Protein AF-A0A838PJA2-F1 (afdb_monomer_lite)

Foldseek 3Di:
DDKDWDPDADPVRHTDIDDDAADPVVVVCVVVLVVLLVCLLWVVNDDPVVLLVSLVVHFAAEDQDDCPDVLQVLSVVLVVVLNVVDHGFHDYDDDDDDPAPSDFDWDKDADQVQQDDDPVRNDGDDRIDGDGSVNSSVVVSVVVVVVRVVRRVCSSVVSVVSSVLLVCQLCCLVPPDDQKKKQAPPDPLNVLVLVLVVVCVVVVQWKWFFQAWDDDDVDIGGGRIIIRGRNGSCNVVVCLQAPDDDDDPPDPDDDPVNDRNSCVVSVTDMDTHRDNVSVVGDIGTDPDRDDFDWDQPDPVDGFTATPNGGDDDDDDDPDDD

Structure (mmCIF, N/CA/C/O backbone):
data_AF-A0A838PJA2-F1
#
_entry.id   AF-A0A838PJA2-F1
#
loop_
_atom_site.group_PDB
_atom_site.id
_atom_site.type_symbol
_atom_site.label_atom_id
_atom_site.label_alt_id
_atom_site.label_comp_id
_atom_site.label_asym_id
_atom_site.label_entity_id
_atom_site.label_seq_id
_atom_site.pdbx_PDB_ins_code
_atom_site.Cartn_x
_atom_site.Cartn_y
_atom_site.Cartn_z
_atom_site.occupancy
_atom_site.B_iso_or_equiv
_atom_site.auth_seq_id
_atom_site.auth_comp_id
_atom_site.auth_asym_id
_atom_site.auth_atom_id
_atom_site.pdbx_PDB_model_num
ATOM 1 N N . MET A 1 1 ? -0.382 -0.845 -27.109 1.00 85.38 1 MET A N 1
ATOM 2 C CA . MET A 1 1 ? -0.202 0.190 -26.059 1.00 85.38 1 MET A CA 1
ATOM 3 C C . MET A 1 1 ? -1.567 0.760 -25.720 1.00 85.38 1 MET A C 1
ATOM 5 O O . MET A 1 1 ? -2.361 0.922 -26.635 1.00 85.38 1 MET A O 1
ATOM 9 N N . ARG A 1 2 ? -1.839 1.061 -24.450 1.00 87.38 2 ARG A N 1
ATOM 10 C CA . ARG A 1 2 ? -3.066 1.740 -24.007 1.00 87.38 2 ARG A CA 1
ATOM 11 C C . ARG A 1 2 ? -2.688 2.904 -23.093 1.00 87.38 2 ARG A C 1
ATOM 13 O O . ARG A 1 2 ? -1.789 2.751 -22.271 1.00 87.38 2 ARG A O 1
ATOM 20 N N . VAL A 1 3 ? -3.324 4.054 -23.281 1.00 89.06 3 VAL A N 1
ATOM 21 C CA . VAL A 1 3 ? -3.069 5.279 -22.510 1.00 89.06 3 VAL A CA 1
ATOM 22 C C . VAL A 1 3 ? -4.239 5.504 -21.561 1.00 89.06 3 VAL A C 1
ATOM 24 O O . VAL A 1 3 ? -5.383 5.255 -21.937 1.00 89.06 3 VAL A O 1
ATOM 27 N N . PHE A 1 4 ? -3.940 5.939 -20.344 1.00 87.25 4 PHE A N 1
ATOM 28 C CA . PHE A 1 4 ? -4.913 6.266 -19.312 1.00 87.25 4 PHE A CA 1
ATOM 29 C C . PHE A 1 4 ? -4.561 7.613 -18.690 1.00 87.25 4 PHE A C 1
ATOM 31 O O . PHE A 1 4 ? -3.392 8.004 -18.658 1.00 87.25 4 PHE A O 1
ATOM 38 N N . SER A 1 5 ? -5.568 8.265 -18.133 1.00 87.75 5 SER A N 1
ATOM 39 C CA . SER A 1 5 ? -5.407 9.427 -17.266 1.00 87.75 5 SER A CA 1
ATOM 40 C C . SER A 1 5 ? -5.466 8.957 -15.816 1.00 87.75 5 SER A C 1
ATOM 42 O O . SER A 1 5 ? -6.301 8.115 -15.473 1.00 87.75 5 SER A O 1
ATOM 44 N N . ALA A 1 6 ? -4.573 9.467 -14.972 1.00 83.56 6 ALA A N 1
ATOM 45 C CA . ALA A 1 6 ? -4.639 9.214 -13.541 1.00 83.56 6 ALA A CA 1
ATOM 46 C C . ALA A 1 6 ? -5.926 9.829 -12.975 1.00 83.56 6 ALA A C 1
ATOM 48 O O . ALA A 1 6 ? -6.374 10.868 -13.474 1.00 83.56 6 ALA A O 1
ATOM 49 N N . PRO A 1 7 ? -6.526 9.213 -11.944 1.00 81.50 7 PRO A N 1
ATOM 50 C CA . PRO A 1 7 ? -7.649 9.825 -11.250 1.00 81.50 7 PRO A CA 1
ATOM 51 C C . PRO A 1 7 ? -7.221 11.109 -10.524 1.00 81.50 7 PRO A C 1
ATOM 53 O O . PRO A 1 7 ? -8.019 12.041 -10.433 1.00 81.50 7 PRO A O 1
ATOM 56 N N . GLU A 1 8 ? -5.970 11.195 -10.052 1.00 81.06 8 GLU A N 1
ATOM 57 C CA . GLU A 1 8 ? -5.430 12.410 -9.445 1.00 81.06 8 GLU A CA 1
ATOM 58 C C . GLU A 1 8 ? -4.853 13.390 -10.478 1.00 81.06 8 GLU A C 1
ATOM 60 O O . GLU A 1 8 ? -4.261 13.018 -11.496 1.00 81.06 8 GLU A O 1
ATOM 65 N N . ARG A 1 9 ? -4.953 14.683 -10.165 1.00 84.88 9 ARG A N 1
ATOM 66 C CA . ARG A 1 9 ? -4.286 15.766 -10.897 1.00 84.88 9 ARG A CA 1
ATOM 67 C C . ARG A 1 9 ? -3.063 16.242 -10.123 1.00 84.88 9 ARG A C 1
ATOM 69 O O . ARG A 1 9 ? -2.952 15.991 -8.927 1.00 84.88 9 ARG A O 1
ATOM 76 N N . SER A 1 10 ? -2.137 16.911 -10.807 1.00 84.38 10 SER A N 1
ATOM 77 C CA . SER A 1 10 ? -1.084 17.659 -10.112 1.00 84.38 10 SER A CA 1
ATOM 78 C C . SER A 1 10 ? -1.697 18.760 -9.239 1.00 84.38 10 SER A C 1
ATOM 80 O O . SER A 1 10 ? -2.845 19.141 -9.460 1.00 84.38 10 SER A O 1
ATOM 82 N N . GLU A 1 11 ? -0.892 19.376 -8.374 1.00 83.50 11 GLU A N 1
ATOM 83 C CA . GLU A 1 11 ? -1.311 20.557 -7.601 1.00 83.50 11 GLU A CA 1
ATOM 84 C C . GLU A 1 11 ? -1.849 21.683 -8.505 1.00 83.50 11 GLU A C 1
ATOM 86 O O . GLU A 1 11 ? -2.896 22.263 -8.250 1.00 83.50 11 GLU A O 1
ATOM 91 N N . GLU A 1 12 ? -1.214 21.911 -9.658 1.00 90.62 12 GLU A N 1
ATOM 92 C CA . GLU A 1 12 ? -1.684 22.882 -10.663 1.00 90.62 12 GLU A CA 1
ATOM 93 C C . GLU A 1 12 ? -2.860 22.381 -11.537 1.00 90.62 12 GLU A C 1
ATOM 95 O O . GLU A 1 12 ? -3.142 22.940 -12.596 1.00 90.62 12 GLU A O 1
ATOM 100 N N . GLY A 1 13 ? -3.516 21.276 -11.173 1.00 90.44 13 GLY A N 1
ATOM 101 C CA . GLY A 1 13 ? -4.644 20.711 -11.922 1.00 90.44 13 GLY A CA 1
ATOM 102 C C . GLY A 1 13 ? -4.280 19.997 -13.235 1.00 90.44 13 GLY A C 1
ATOM 103 O O . GLY A 1 13 ? -5.172 19.645 -14.018 1.00 90.44 13 GLY A O 1
ATOM 104 N N . LYS A 1 14 ? -2.994 19.743 -13.499 1.00 87.75 14 LYS A N 1
ATOM 105 C CA . LYS A 1 14 ? -2.529 19.093 -14.732 1.00 87.75 14 LYS A CA 1
ATOM 106 C C . LYS A 1 14 ? -2.816 17.595 -14.720 1.00 87.75 14 LYS A C 1
ATOM 108 O O . LYS A 1 14 ? -2.787 16.935 -13.681 1.00 87.75 14 LYS A O 1
ATOM 113 N N . GLU A 1 15 ? -3.099 17.069 -15.906 1.00 89.19 15 GLU A N 1
ATOM 114 C CA . GLU A 1 15 ? -3.295 15.639 -16.125 1.00 89.19 15 GLU A CA 1
ATOM 115 C C . GLU A 1 15 ? -1.985 14.871 -15.923 1.00 89.19 15 GLU A C 1
ATOM 117 O O . GLU A 1 15 ? -0.926 15.282 -16.402 1.00 89.19 15 GLU A O 1
ATOM 122 N N . GLN A 1 16 ? -2.076 13.722 -15.256 1.00 83.75 16 GLN A N 1
ATOM 123 C CA . GLN A 1 16 ? -0.982 12.764 -15.156 1.00 83.75 16 GLN A CA 1
ATOM 124 C C . GLN A 1 16 ? -1.296 11.558 -16.043 1.00 83.75 16 GLN A C 1
ATOM 126 O O . GLN A 1 16 ? -2.337 10.919 -15.899 1.00 83.75 16 GLN A O 1
ATOM 131 N N . ILE A 1 17 ? -0.406 11.256 -16.987 1.00 84.69 17 ILE A N 1
ATOM 132 C CA . ILE A 1 17 ? -0.638 10.221 -18.000 1.00 84.69 17 ILE A CA 1
ATOM 133 C C . ILE A 1 17 ? 0.003 8.906 -17.562 1.00 84.69 17 ILE A C 1
ATOM 135 O O . ILE A 1 17 ? 1.196 8.855 -17.258 1.00 84.69 17 ILE A O 1
ATOM 139 N N . LEU A 1 18 ? -0.760 7.817 -17.644 1.00 85.56 18 LEU A N 1
ATOM 140 C CA . LEU A 1 18 ? -0.259 6.454 -17.516 1.00 85.56 18 LEU A CA 1
ATOM 141 C C . LEU A 1 18 ? -0.282 5.741 -18.862 1.00 85.56 18 LEU A C 1
ATOM 143 O O . LEU A 1 18 ? -1.197 5.898 -19.668 1.00 85.56 18 LEU A O 1
ATOM 147 N N . VAL A 1 19 ? 0.715 4.893 -19.097 1.00 85.56 19 VAL A N 1
ATOM 148 C CA . VAL A 1 19 ? 0.819 4.122 -20.335 1.00 85.56 19 VAL A CA 1
ATOM 149 C C . VAL A 1 19 ? 1.051 2.655 -20.005 1.00 85.56 19 VAL A C 1
ATOM 151 O O . VAL A 1 19 ? 2.074 2.300 -19.426 1.00 85.56 19 VAL A O 1
ATOM 154 N N . ALA A 1 20 ? 0.132 1.789 -20.432 1.00 88.38 20 ALA A N 1
ATOM 155 C CA . ALA A 1 20 ? 0.335 0.346 -20.417 1.00 88.38 20 ALA A CA 1
ATOM 156 C C . ALA A 1 20 ? 0.911 -0.128 -21.755 1.00 88.38 20 ALA A C 1
ATOM 158 O O . ALA A 1 20 ? 0.371 0.148 -22.836 1.00 88.38 20 ALA A O 1
ATOM 159 N N . VAL A 1 21 ? 1.999 -0.891 -21.678 1.00 88.31 21 VAL A N 1
ATOM 160 C CA . VAL A 1 21 ? 2.688 -1.447 -22.843 1.00 88.31 21 VAL A CA 1
ATOM 161 C C . VAL A 1 21 ? 2.718 -2.967 -22.747 1.00 88.31 21 VAL A C 1
ATOM 163 O O . VAL A 1 21 ? 3.113 -3.533 -21.736 1.00 88.31 21 VAL A O 1
ATOM 166 N N . GLY A 1 22 ? 2.272 -3.613 -23.818 1.00 86.50 22 GLY A N 1
ATOM 167 C CA . GLY A 1 22 ? 2.142 -5.056 -23.958 1.00 86.50 22 GLY A CA 1
ATOM 168 C C . GLY A 1 22 ? 1.563 -5.386 -25.331 1.00 86.50 22 GLY A C 1
ATOM 169 O O . GLY A 1 22 ? 1.141 -4.474 -26.056 1.00 86.50 22 GLY A O 1
ATOM 170 N N . ASP A 1 23 ? 1.565 -6.670 -25.683 1.00 89.00 23 ASP A N 1
ATOM 171 C CA . ASP A 1 23 ? 0.858 -7.153 -26.866 1.00 89.00 23 ASP A CA 1
ATOM 172 C C . ASP A 1 23 ? -0.663 -6.978 -26.713 1.00 89.00 23 ASP A C 1
ATOM 174 O O . ASP A 1 23 ? -1.195 -6.818 -25.611 1.00 89.00 23 ASP A O 1
ATOM 178 N N . GLU A 1 24 ? -1.364 -6.951 -27.842 1.00 90.75 24 GLU A N 1
ATOM 179 C CA . GLU A 1 24 ? -2.795 -6.655 -27.886 1.00 90.75 24 GLU A CA 1
ATOM 180 C C . GLU A 1 24 ? -3.635 -7.690 -27.127 1.00 90.75 24 GLU A C 1
ATOM 182 O O . GLU A 1 24 ? -4.515 -7.315 -26.351 1.00 90.75 24 GLU A O 1
ATOM 187 N N . ALA A 1 25 ? -3.304 -8.977 -27.262 1.00 91.00 25 ALA A N 1
ATOM 188 C CA . ALA A 1 25 ? -4.000 -10.063 -26.577 1.00 91.00 25 ALA A CA 1
ATOM 189 C C . ALA A 1 25 ? -3.856 -9.975 -25.047 1.00 91.00 25 ALA A C 1
ATOM 191 O O . ALA A 1 25 ? -4.794 -10.282 -24.307 1.00 91.00 25 ALA A O 1
ATOM 192 N N . LEU A 1 26 ? -2.702 -9.523 -24.551 1.00 89.81 26 LEU A N 1
ATOM 193 C CA . LEU A 1 26 ? -2.472 -9.267 -23.134 1.00 89.81 26 LEU A CA 1
ATOM 194 C C . LEU A 1 26 ? -3.248 -8.042 -22.653 1.00 89.81 26 LEU A C 1
ATOM 196 O O . LEU A 1 26 ? -3.902 -8.108 -21.613 1.00 89.81 26 LEU A O 1
ATOM 200 N N . LEU A 1 27 ? -3.212 -6.936 -23.402 1.00 91.50 27 LEU A N 1
ATOM 201 C CA . LEU A 1 27 ? -3.932 -5.710 -23.039 1.00 91.50 27 LEU A CA 1
ATOM 202 C C . LEU A 1 27 ? -5.457 -5.890 -23.078 1.00 91.50 27 LEU A C 1
ATOM 204 O O . LEU A 1 27 ? -6.167 -5.233 -22.314 1.00 91.50 27 LEU A O 1
ATOM 208 N N . ALA A 1 28 ? -5.966 -6.805 -23.905 1.00 94.12 28 ALA A N 1
ATOM 209 C CA . ALA A 1 28 ? -7.370 -7.212 -23.896 1.00 94.12 28 ALA A CA 1
ATOM 210 C C . ALA A 1 28 ? -7.784 -7.898 -22.578 1.00 94.12 28 ALA A C 1
ATOM 212 O O . ALA A 1 28 ? -8.942 -7.815 -22.186 1.00 94.12 28 ALA A O 1
ATOM 213 N N . LYS A 1 29 ? -6.841 -8.519 -21.856 1.00 95.06 29 LYS A N 1
ATOM 214 C CA . LYS A 1 29 ? -7.071 -9.228 -20.582 1.00 95.06 29 LYS A CA 1
ATOM 215 C C . LYS A 1 29 ? -6.643 -8.427 -19.347 1.00 95.06 29 LYS A C 1
ATOM 217 O O . LYS A 1 29 ? -6.519 -8.987 -18.259 1.00 95.06 29 LYS A O 1
ATOM 222 N N . LEU A 1 30 ? -6.406 -7.122 -19.489 1.00 91.50 30 LEU A N 1
ATOM 223 C CA . LEU A 1 30 ? -5.865 -6.287 -18.414 1.00 91.50 30 LEU A CA 1
ATOM 224 C C . LEU A 1 30 ? -6.712 -6.327 -17.131 1.00 91.50 30 LEU A C 1
ATOM 226 O O . LEU A 1 30 ? -6.154 -6.446 -16.041 1.00 91.50 30 LEU A O 1
ATOM 230 N N . ASP A 1 31 ? -8.040 -6.279 -17.246 1.00 94.12 31 ASP A N 1
ATOM 231 C CA . ASP A 1 31 ? -8.925 -6.319 -16.075 1.00 94.12 31 ASP A CA 1
ATOM 232 C C . ASP A 1 31 ? -8.877 -7.664 -15.349 1.00 94.12 31 ASP A C 1
ATOM 234 O O . ASP A 1 31 ? -8.862 -7.691 -14.119 1.00 94.12 31 ASP A O 1
ATOM 238 N N . ARG A 1 32 ? -8.717 -8.770 -16.086 1.00 96.25 32 ARG A N 1
ATOM 239 C CA . ARG A 1 32 ? -8.502 -10.092 -15.490 1.00 96.25 32 ARG A CA 1
ATOM 240 C C . ARG A 1 32 ? -7.203 -10.140 -14.688 1.00 96.25 32 ARG A C 1
ATOM 242 O O . ARG A 1 32 ? -7.178 -10.640 -13.569 1.00 96.25 32 ARG A O 1
ATOM 249 N N . TYR A 1 33 ? -6.118 -9.586 -15.220 1.00 95.19 33 TYR A N 1
ATOM 250 C CA . TYR A 1 33 ? -4.850 -9.552 -14.490 1.00 95.19 33 TYR A CA 1
ATOM 251 C C . TYR A 1 33 ? -4.905 -8.631 -13.262 1.00 95.19 33 TYR A C 1
ATOM 253 O O . TYR A 1 33 ? -4.332 -8.978 -12.231 1.00 95.19 33 TYR A O 1
ATOM 261 N N . LYS A 1 34 ? -5.643 -7.513 -13.325 1.00 93.25 34 LYS A N 1
ATOM 262 C CA . LYS A 1 34 ? -5.922 -6.664 -12.152 1.00 93.25 34 LYS A CA 1
ATOM 263 C C . LYS A 1 34 ? -6.697 -7.426 -11.074 1.00 93.25 34 LYS A C 1
ATOM 265 O O . LYS A 1 34 ? -6.336 -7.349 -9.903 1.00 93.25 34 LYS A O 1
ATOM 270 N N . GLU A 1 35 ? -7.716 -8.190 -11.463 1.00 96.44 35 GLU A N 1
ATOM 271 C CA . GLU A 1 35 ? -8.490 -9.049 -10.557 1.00 96.44 35 GLU A CA 1
ATOM 272 C C . GLU A 1 35 ? -7.599 -10.104 -9.881 1.00 96.44 35 GLU A C 1
ATOM 274 O O . GLU A 1 35 ? -7.659 -10.277 -8.663 1.00 96.44 35 GLU A O 1
ATOM 279 N N . ILE A 1 36 ? -6.728 -10.769 -10.650 1.00 97.12 36 ILE A N 1
ATOM 280 C CA . ILE A 1 36 ? -5.753 -11.737 -10.128 1.00 97.12 36 ILE A CA 1
ATOM 281 C C . ILE A 1 36 ? -4.851 -11.077 -9.082 1.00 97.12 36 ILE A C 1
ATOM 283 O O . ILE A 1 36 ? -4.715 -11.597 -7.976 1.00 97.12 36 ILE A O 1
ATOM 287 N N . THR A 1 37 ? -4.260 -9.920 -9.396 1.00 94.56 37 THR A N 1
ATOM 288 C CA . THR A 1 37 ? -3.400 -9.201 -8.448 1.00 94.56 37 THR A CA 1
ATOM 289 C C . THR A 1 37 ? -4.168 -8.789 -7.191 1.00 94.56 37 THR A C 1
ATOM 291 O O . THR A 1 37 ? -3.647 -8.963 -6.095 1.00 94.56 37 THR A O 1
ATOM 294 N N . ALA A 1 38 ? -5.412 -8.319 -7.313 1.00 94.50 38 ALA A N 1
ATOM 295 C CA . ALA A 1 38 ? -6.243 -7.966 -6.161 1.00 94.50 38 ALA A CA 1
ATOM 296 C C . ALA A 1 38 ? -6.553 -9.180 -5.265 1.00 94.50 38 ALA A C 1
ATOM 298 O O . ALA A 1 38 ? -6.496 -9.073 -4.042 1.00 94.50 38 ALA A O 1
ATOM 299 N N . LYS A 1 39 ? -6.818 -10.352 -5.857 1.00 96.75 39 LYS A N 1
ATOM 300 C CA . LYS A 1 39 ? -7.025 -11.606 -5.115 1.00 96.75 39 LYS A CA 1
ATOM 301 C C . LYS A 1 39 ? -5.758 -12.064 -4.395 1.00 96.75 39 LYS A C 1
ATOM 303 O O . LYS A 1 39 ? -5.818 -12.404 -3.221 1.00 96.75 39 LYS A O 1
ATOM 308 N N . LEU A 1 40 ? -4.607 -12.022 -5.068 1.00 96.62 40 LEU A N 1
ATOM 309 C CA . LEU A 1 40 ? -3.319 -12.362 -4.453 1.00 96.62 40 LEU A CA 1
ATOM 310 C C . LEU A 1 40 ? -2.901 -11.357 -3.365 1.00 96.62 40 LEU A C 1
ATOM 312 O O . LEU A 1 40 ? -2.139 -11.715 -2.468 1.00 96.62 40 LEU A O 1
ATOM 316 N N . ALA A 1 41 ? -3.394 -10.116 -3.429 1.00 95.12 41 ALA A N 1
ATOM 317 C CA . ALA A 1 41 ? -3.110 -9.092 -2.432 1.00 95.12 41 ALA A CA 1
AT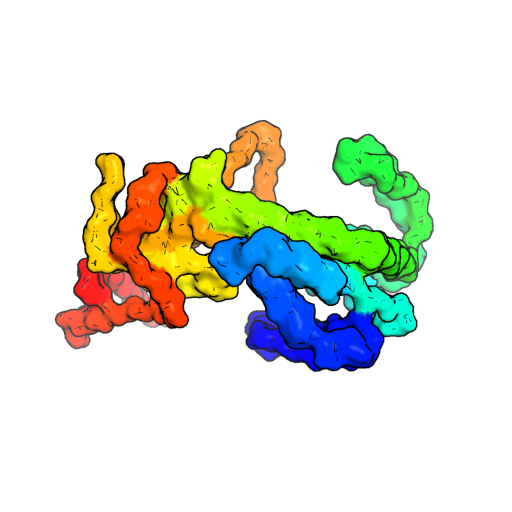OM 318 C C . ALA A 1 41 ? -3.804 -9.366 -1.090 1.00 95.12 41 ALA A C 1
ATOM 320 O O . ALA A 1 41 ? -3.243 -8.999 -0.060 1.00 95.12 41 ALA A O 1
ATOM 321 N N . ASP A 1 42 ? -4.973 -10.017 -1.088 1.00 96.56 42 ASP A N 1
ATOM 322 C CA . ASP A 1 42 ? -5.734 -10.341 0.123 1.00 96.56 42 ASP A CA 1
ATOM 323 C C . ASP A 1 42 ? -5.931 -11.862 0.289 1.00 96.56 42 ASP A C 1
ATOM 325 O O . ASP A 1 42 ? -6.934 -12.422 -0.166 1.00 96.56 42 ASP A O 1
ATOM 329 N N . PRO A 1 43 ? -5.010 -12.550 0.990 1.00 95.56 43 PRO A N 1
ATOM 330 C CA . PRO A 1 43 ? -5.062 -13.999 1.171 1.00 95.56 43 PRO A CA 1
ATOM 331 C C . PRO A 1 43 ? -6.244 -14.462 2.030 1.00 95.56 43 PRO A C 1
ATOM 333 O O . PRO A 1 43 ? -6.499 -15.657 2.098 1.00 95.56 43 PRO A O 1
ATOM 336 N N . ARG A 1 44 ? -6.987 -13.552 2.678 1.00 96.50 44 ARG A N 1
ATOM 337 C CA . ARG A 1 44 ? -8.202 -13.902 3.434 1.00 96.50 44 ARG A CA 1
ATOM 338 C C . ARG A 1 44 ? -9.348 -14.336 2.512 1.00 96.50 44 ARG A C 1
ATOM 340 O O . ARG A 1 44 ? -10.307 -14.937 2.980 1.00 96.50 44 ARG A O 1
ATOM 347 N N . ARG A 1 45 ? -9.274 -14.006 1.215 1.00 95.69 45 ARG A N 1
ATOM 348 C CA . ARG A 1 45 ? -10.367 -14.184 0.240 1.00 95.69 45 ARG A CA 1
ATOM 349 C C . ARG A 1 45 ? -10.192 -15.378 -0.695 1.00 95.69 45 ARG A C 1
ATOM 351 O O . ARG A 1 45 ? -11.070 -15.621 -1.519 1.00 95.69 45 ARG A O 1
ATOM 358 N N . ILE A 1 46 ? -9.064 -16.081 -0.624 1.00 97.38 46 ILE A N 1
ATOM 359 C CA . ILE A 1 46 ? -8.725 -17.179 -1.535 1.00 97.38 46 ILE A CA 1
ATOM 360 C C . ILE A 1 46 ? -8.050 -18.322 -0.783 1.00 97.38 46 ILE A C 1
ATOM 362 O O . ILE A 1 46 ? -7.411 -18.110 0.245 1.00 97.38 46 ILE A O 1
ATOM 366 N N . THR A 1 47 ? -8.161 -19.539 -1.314 1.00 97.69 47 THR A N 1
ATOM 367 C CA . THR A 1 47 ? -7.404 -20.684 -0.796 1.00 97.69 47 THR A CA 1
ATOM 368 C C . THR A 1 47 ? -5.986 -20.716 -1.371 1.00 97.69 47 THR A C 1
ATOM 370 O O . THR A 1 47 ? -5.687 -20.079 -2.382 1.00 97.69 47 THR A O 1
ATOM 373 N N . GLU A 1 48 ? -5.102 -21.513 -0.767 1.00 96.62 48 GLU A N 1
ATOM 374 C CA . GLU A 1 48 ? -3.752 -21.725 -1.304 1.00 96.62 48 GLU A CA 1
ATOM 375 C C . GLU A 1 48 ? -3.790 -22.361 -2.705 1.00 96.62 48 GLU A C 1
ATOM 377 O O . GLU A 1 48 ? -3.025 -21.973 -3.583 1.00 96.62 48 GLU A O 1
ATOM 382 N N . ALA A 1 49 ? -4.724 -23.287 -2.947 1.00 98.00 49 ALA A N 1
ATOM 383 C CA . ALA A 1 49 ? -4.902 -23.904 -4.258 1.00 98.00 49 ALA A CA 1
ATOM 384 C C . ALA A 1 49 ? -5.356 -22.881 -5.314 1.00 98.00 49 ALA A C 1
ATOM 386 O O . ALA A 1 49 ? -4.859 -22.897 -6.442 1.00 98.00 49 ALA A O 1
ATOM 387 N N . ASP A 1 50 ? -6.255 -21.963 -4.946 1.00 97.88 50 ASP A N 1
ATOM 388 C CA . ASP A 1 50 ? -6.659 -20.866 -5.828 1.00 97.88 50 ASP A CA 1
ATOM 389 C C . ASP A 1 50 ? -5.491 -19.921 -6.099 1.00 97.88 50 ASP A C 1
ATOM 391 O O . ASP A 1 50 ? -5.272 -19.539 -7.246 1.00 97.88 50 ASP A O 1
ATOM 395 N N . ALA A 1 51 ? -4.695 -19.593 -5.076 1.00 97.88 51 ALA A N 1
ATOM 396 C CA . ALA A 1 51 ? -3.512 -18.756 -5.231 1.00 97.88 51 ALA A CA 1
ATOM 397 C C . ALA A 1 51 ? -2.523 -19.354 -6.243 1.00 97.88 51 ALA A C 1
ATOM 399 O O . ALA A 1 51 ? -2.075 -18.639 -7.136 1.00 97.88 51 ALA A O 1
ATOM 400 N N . GLN A 1 52 ? -2.239 -20.660 -6.178 1.00 98.06 52 GLN A N 1
ATOM 401 C CA . GLN A 1 52 ? -1.339 -21.317 -7.138 1.00 98.06 52 GLN A CA 1
ATOM 402 C C . GLN A 1 52 ? -1.882 -21.278 -8.574 1.00 98.06 52 GLN A C 1
ATOM 404 O O . GLN A 1 52 ? -1.137 -20.978 -9.510 1.00 98.06 52 GLN A O 1
ATOM 409 N N . LYS A 1 53 ? -3.193 -21.492 -8.763 1.00 98.12 53 LYS A N 1
ATOM 410 C CA . LYS A 1 53 ? -3.839 -21.347 -10.081 1.00 98.12 53 LYS A CA 1
ATOM 411 C C . LYS A 1 53 ? -3.720 -19.915 -10.611 1.00 98.12 53 LYS A C 1
ATOM 413 O O . LYS A 1 53 ? -3.333 -19.707 -11.760 1.00 98.12 53 LYS A O 1
ATOM 418 N N . LEU A 1 54 ? -4.010 -18.930 -9.760 1.00 98.12 54 LEU A N 1
ATOM 419 C CA . LEU A 1 54 ? -3.942 -17.506 -10.088 1.00 98.12 54 LEU A CA 1
ATOM 420 C C . LEU A 1 54 ? -2.507 -17.045 -10.388 1.00 98.12 54 LEU A C 1
ATOM 422 O O . LEU A 1 54 ? -2.316 -16.224 -11.279 1.00 98.12 54 LEU A O 1
ATOM 426 N N . ILE A 1 55 ? -1.496 -17.579 -9.697 1.00 97.50 55 ILE A N 1
ATOM 427 C CA . ILE A 1 55 ? -0.074 -17.315 -9.980 1.00 97.50 55 ILE A CA 1
ATOM 428 C C . ILE A 1 55 ? 0.310 -17.857 -11.364 1.00 97.50 55 ILE A C 1
ATOM 430 O O . ILE A 1 55 ? 0.947 -17.147 -12.146 1.00 97.50 55 ILE A O 1
ATOM 434 N N . GLY A 1 56 ? -0.133 -19.074 -11.702 1.00 96.94 56 GLY A N 1
ATOM 435 C CA . GLY A 1 56 ? 0.103 -19.672 -13.018 1.00 96.94 56 GLY A CA 1
ATOM 436 C C . GLY A 1 56 ? -0.496 -18.846 -14.163 1.00 96.94 56 GLY A C 1
ATOM 437 O O . GLY A 1 56 ? 0.189 -18.570 -15.154 1.00 96.94 56 GLY A O 1
ATOM 438 N N . GLU A 1 57 ? -1.742 -18.392 -13.998 1.00 95.94 57 GLU A N 1
ATOM 439 C CA . GLU A 1 57 ? -2.458 -17.544 -14.964 1.00 95.94 57 GLU A CA 1
ATOM 440 C C . GLU A 1 57 ? -1.902 -16.109 -15.020 1.00 95.94 57 GLU A C 1
ATOM 442 O O . GLU A 1 57 ? -1.829 -15.485 -16.085 1.00 95.94 57 GLU A O 1
ATOM 447 N N . GLY A 1 58 ? -1.508 -15.584 -13.862 1.00 94.62 58 GLY A N 1
ATOM 448 C CA . GLY A 1 58 ? -1.173 -14.190 -13.643 1.00 94.62 58 GLY A CA 1
ATOM 449 C C . GLY A 1 58 ? -0.009 -13.685 -14.486 1.00 94.62 58 GLY A C 1
ATOM 450 O O . GLY A 1 58 ? 0.900 -14.415 -14.909 1.00 94.62 58 GLY A O 1
ATOM 451 N N . LYS A 1 59 ? -0.033 -12.370 -14.707 1.00 93.00 59 LYS A N 1
ATOM 452 C CA . LYS A 1 59 ? 1.047 -11.634 -15.354 1.00 93.00 59 LYS A CA 1
ATOM 453 C C . LYS A 1 59 ? 1.708 -10.680 -14.393 1.00 93.00 59 LYS A C 1
ATOM 455 O O . LYS A 1 59 ? 1.138 -10.224 -13.409 1.00 93.00 59 LYS A O 1
ATOM 460 N N . ALA A 1 60 ? 2.935 -10.379 -14.769 1.00 90.75 60 ALA A N 1
ATOM 461 C CA . ALA A 1 60 ? 3.794 -9.429 -14.131 1.00 90.75 60 ALA A CA 1
ATOM 462 C C . ALA A 1 60 ? 3.639 -8.030 -14.866 1.00 90.75 60 ALA A C 1
ATOM 464 O O . ALA A 1 60 ? 3.822 -8.012 -16.074 1.00 90.75 60 ALA A O 1
ATOM 465 N N . PHE A 1 61 ? 3.315 -6.899 -14.194 1.00 85.38 61 PHE A N 1
ATOM 466 C CA . PHE A 1 61 ? 3.264 -5.416 -14.476 1.00 85.38 61 PHE A CA 1
ATOM 467 C C . PHE A 1 61 ? 4.368 -4.473 -13.894 1.00 85.38 61 PHE A C 1
ATOM 469 O O . PHE A 1 61 ? 4.490 -4.234 -12.687 1.00 85.38 61 PHE A O 1
ATOM 476 N N . TYR A 1 62 ? 5.227 -3.912 -14.728 1.00 85.19 62 TYR A N 1
ATOM 477 C CA . TYR A 1 62 ? 6.494 -3.304 -14.322 1.00 85.19 62 TYR A CA 1
ATOM 478 C C . TYR A 1 62 ? 6.222 -1.838 -14.323 1.00 85.19 62 TYR A C 1
ATOM 480 O O . TYR A 1 62 ? 5.915 -1.247 -15.358 1.00 85.19 62 TYR A O 1
ATOM 488 N N . TRP A 1 63 ? 6.255 -1.290 -13.122 1.00 83.56 63 TRP A N 1
ATOM 489 C CA . TRP A 1 63 ? 5.938 0.091 -12.910 1.00 83.56 63 TRP A CA 1
ATOM 490 C C . TRP A 1 63 ? 7.213 0.902 -13.025 1.00 83.56 63 TRP A C 1
ATOM 492 O O . TRP A 1 63 ? 8.114 0.796 -12.193 1.00 83.56 63 TRP A O 1
ATOM 502 N N . ALA A 1 64 ? 7.254 1.705 -14.076 1.00 80.31 64 ALA A N 1
ATOM 503 C CA . ALA A 1 64 ? 8.311 2.641 -14.387 1.00 80.31 64 ALA A CA 1
ATOM 504 C C . ALA A 1 64 ? 7.759 4.058 -14.202 1.00 80.31 64 ALA A C 1
ATOM 506 O O . ALA A 1 64 ? 6.874 4.468 -14.951 1.00 80.31 64 ALA A O 1
ATOM 507 N N . SER A 1 65 ? 8.289 4.807 -13.237 1.00 75.44 65 SER A N 1
ATOM 508 C CA . SER A 1 65 ? 7.965 6.226 -13.041 1.00 75.44 65 SER A CA 1
ATOM 509 C C . SER A 1 65 ? 9.242 7.048 -12.977 1.00 75.44 65 SER A C 1
ATOM 511 O O . SER A 1 65 ? 10.194 6.654 -12.302 1.00 75.44 65 SER A O 1
ATOM 513 N N . GLY A 1 66 ? 9.252 8.190 -13.654 1.00 71.38 66 GLY A N 1
ATOM 514 C CA . GLY A 1 66 ? 10.366 9.131 -13.663 1.00 71.38 66 GLY A CA 1
ATOM 515 C C . GLY A 1 66 ? 9.879 10.561 -13.476 1.00 71.38 66 GLY A C 1
ATOM 516 O O . GLY A 1 66 ? 8.675 10.795 -13.403 1.00 71.38 66 GLY A O 1
ATOM 517 N N . SER A 1 67 ? 10.824 11.500 -13.438 1.00 70.50 67 SER A N 1
ATOM 518 C CA . SER A 1 67 ? 10.548 12.945 -13.369 1.00 70.50 67 SER A CA 1
ATOM 519 C C . SER A 1 67 ? 9.907 13.388 -12.056 1.00 70.50 67 SER A C 1
ATOM 521 O O . SER A 1 67 ? 9.112 14.321 -12.033 1.00 70.50 67 SER A O 1
ATOM 523 N N . ILE A 1 68 ? 10.274 12.709 -10.966 1.00 69.56 68 ILE A N 1
ATOM 524 C CA . ILE A 1 68 ? 9.879 13.084 -9.603 1.00 69.56 68 ILE A CA 1
ATOM 525 C C . ILE A 1 68 ? 10.551 14.412 -9.221 1.00 69.56 68 ILE A C 1
ATOM 527 O O . ILE A 1 68 ? 9.903 15.279 -8.645 1.00 69.56 68 ILE A O 1
ATOM 531 N N . HIS A 1 69 ? 11.809 14.612 -9.627 1.00 66.94 69 HIS A N 1
ATOM 532 C CA . HIS A 1 69 ? 12.485 15.904 -9.546 1.00 66.94 69 HIS A CA 1
ATOM 533 C C . HIS A 1 69 ? 12.466 16.604 -10.909 1.00 66.94 69 HIS A C 1
ATOM 535 O O . HIS A 1 69 ? 12.904 16.049 -11.922 1.00 66.94 69 HIS A O 1
ATOM 541 N N . SER A 1 70 ? 11.980 17.846 -10.942 1.00 65.12 70 SER A N 1
ATOM 542 C CA . SER A 1 70 ? 11.843 18.627 -12.177 1.00 65.12 70 SER A CA 1
ATOM 543 C C . SER A 1 70 ? 13.158 18.881 -12.942 1.00 65.12 70 SER A C 1
ATOM 545 O O . SER A 1 70 ? 13.100 18.894 -14.175 1.00 65.12 70 SER A O 1
ATOM 547 N N . PRO A 1 71 ? 14.349 19.002 -12.308 1.00 61.47 71 PRO A N 1
ATOM 548 C CA . PRO A 1 71 ? 15.607 19.182 -13.041 1.00 61.47 71 PRO A CA 1
ATOM 549 C C . PRO A 1 71 ? 16.132 17.897 -13.715 1.00 61.47 71 PRO A C 1
ATOM 551 O O . PRO A 1 71 ? 17.062 17.952 -14.524 1.00 61.47 71 PRO A O 1
ATOM 554 N N . GLU A 1 72 ? 15.553 16.725 -13.427 1.00 62.25 72 GLU A N 1
ATOM 555 C CA . GLU A 1 72 ? 16.039 15.419 -13.895 1.00 62.25 72 GLU A CA 1
ATOM 556 C C . GLU A 1 72 ? 15.464 15.007 -15.263 1.00 62.25 72 GLU A C 1
ATOM 558 O O . GLU A 1 72 ? 14.708 14.039 -15.422 1.00 62.25 72 GLU A O 1
ATOM 563 N N . THR A 1 73 ? 15.884 15.720 -16.304 1.00 61.34 73 THR A N 1
ATOM 564 C CA . THR A 1 73 ? 15.360 15.580 -17.679 1.00 61.34 73 THR A CA 1
ATOM 565 C C . THR A 1 73 ? 15.707 14.260 -18.389 1.00 61.34 73 THR A C 1
ATOM 567 O O . THR A 1 73 ? 15.149 13.942 -19.443 1.00 61.34 73 THR A O 1
ATOM 570 N N . GLY A 1 74 ? 16.606 13.440 -17.832 1.00 56.50 74 GLY A N 1
ATOM 571 C CA . GLY A 1 74 ? 16.968 12.142 -18.418 1.00 56.50 74 GLY A CA 1
ATOM 572 C C . GLY A 1 74 ? 15.800 11.149 -18.440 1.00 56.50 74 GLY A C 1
ATOM 573 O O . GLY A 1 74 ? 15.573 10.469 -19.443 1.00 56.50 74 GLY A O 1
ATOM 574 N N . SER A 1 75 ? 15.019 11.125 -17.359 1.00 56.72 75 SER A N 1
ATOM 575 C CA . SER A 1 75 ? 13.925 10.171 -17.142 1.00 56.72 75 SER A CA 1
ATOM 576 C C . SER A 1 75 ? 12.761 10.339 -18.136 1.00 56.72 75 SER A C 1
ATOM 578 O O . SER A 1 75 ? 12.266 9.348 -18.681 1.00 56.72 75 SER A O 1
ATOM 580 N N . THR A 1 76 ? 12.377 11.581 -18.468 1.00 54.25 76 THR A N 1
ATOM 581 C CA . THR A 1 76 ? 11.340 11.883 -19.479 1.00 54.25 76 THR A CA 1
ATOM 582 C C . THR A 1 76 ? 11.752 11.439 -20.883 1.00 54.25 76 THR A C 1
ATOM 584 O O . THR A 1 76 ? 10.917 11.007 -21.683 1.00 54.25 76 THR A O 1
ATOM 587 N N . THR A 1 77 ? 13.046 11.524 -21.199 1.00 52.75 77 THR A N 1
ATOM 588 C CA . THR A 1 77 ? 13.562 11.306 -22.557 1.00 52.75 77 THR A CA 1
ATOM 589 C C . THR A 1 77 ? 13.635 9.821 -22.919 1.00 52.75 77 THR A C 1
ATOM 591 O O . THR A 1 77 ? 13.451 9.459 -24.082 1.00 52.75 77 THR A O 1
ATOM 594 N N . ILE A 1 78 ? 13.815 8.936 -21.932 1.00 52.06 78 ILE A N 1
ATOM 595 C CA . ILE A 1 78 ? 13.833 7.474 -22.126 1.00 52.06 78 ILE A CA 1
ATOM 596 C C . ILE A 1 78 ? 12.471 6.944 -22.546 1.00 52.06 78 ILE A C 1
ATOM 598 O O . ILE A 1 78 ? 12.406 6.005 -23.339 1.00 52.06 78 ILE A O 1
ATOM 602 N N . ALA A 1 79 ? 11.391 7.573 -22.077 1.00 49.53 79 ALA A N 1
ATOM 603 C CA . ALA A 1 79 ? 10.032 7.125 -22.338 1.00 49.53 79 ALA A CA 1
ATOM 604 C C . ALA A 1 79 ? 9.702 7.042 -23.838 1.00 49.53 79 ALA A C 1
ATOM 606 O O . ALA A 1 79 ? 8.824 6.273 -24.210 1.00 49.53 79 ALA A O 1
ATOM 607 N N . LYS A 1 80 ? 10.377 7.797 -24.718 1.00 45.44 80 LYS A N 1
ATOM 608 C CA . LYS A 1 80 ? 10.141 7.749 -26.173 1.00 45.44 80 LYS A CA 1
ATOM 609 C C . LYS A 1 80 ? 10.756 6.503 -26.850 1.00 45.44 80 LYS A C 1
ATOM 611 O O . LYS A 1 80 ? 10.008 5.789 -27.517 1.00 45.44 80 LYS A O 1
ATOM 616 N N . PRO A 1 81 ? 12.059 6.186 -26.703 1.00 41.19 81 PRO A N 1
ATOM 617 C CA . PRO A 1 81 ? 12.669 5.003 -27.321 1.00 41.19 81 PRO A CA 1
ATOM 618 C C . PRO A 1 81 ? 12.351 3.661 -26.635 1.00 41.19 81 PRO A C 1
ATOM 620 O O . PRO A 1 81 ? 12.339 2.642 -27.330 1.00 41.19 81 PRO A O 1
ATOM 623 N N . THR A 1 82 ? 12.057 3.603 -25.325 1.00 46.44 82 THR A N 1
ATOM 624 C CA . THR A 1 82 ? 11.629 2.337 -24.680 1.00 46.44 82 THR A CA 1
ATOM 625 C C . THR A 1 82 ? 10.276 1.858 -25.200 1.00 46.44 82 THR A C 1
ATOM 627 O O . THR A 1 82 ? 10.104 0.653 -25.375 1.00 46.44 82 THR A O 1
ATOM 630 N N . ARG A 1 83 ? 9.354 2.762 -25.575 1.00 47.75 83 ARG A N 1
ATOM 631 C CA . ARG A 1 83 ? 8.038 2.419 -26.170 1.00 47.75 83 ARG A CA 1
ATOM 632 C C . ARG A 1 83 ? 8.119 1.423 -27.323 1.00 47.75 83 ARG A C 1
ATOM 634 O O . ARG A 1 83 ? 7.228 0.596 -27.465 1.00 47.75 83 ARG A O 1
ATOM 641 N N . ARG A 1 84 ? 9.187 1.477 -28.125 1.00 36.59 84 ARG A N 1
ATOM 642 C CA . ARG A 1 84 ? 9.343 0.654 -29.333 1.00 36.59 84 ARG A CA 1
ATOM 643 C C . ARG A 1 84 ? 9.973 -0.725 -29.074 1.00 36.59 84 ARG A C 1
ATOM 645 O O . ARG A 1 84 ? 9.950 -1.561 -29.967 1.00 36.59 84 ARG A O 1
ATOM 652 N N . LYS A 1 85 ? 10.546 -0.965 -27.885 1.00 37.28 85 LYS A N 1
ATOM 653 C CA . LYS A 1 85 ? 11.301 -2.194 -27.544 1.00 37.28 85 LYS A CA 1
ATOM 654 C C . LYS A 1 85 ? 10.700 -3.010 -26.386 1.00 37.28 85 LYS A C 1
ATOM 656 O O . LYS A 1 85 ? 11.278 -4.021 -26.000 1.00 37.28 85 LYS A O 1
ATOM 661 N N . MET A 1 86 ? 9.584 -2.574 -25.803 1.00 38.12 86 MET A N 1
ATOM 662 C CA . MET A 1 86 ? 9.031 -3.174 -24.583 1.00 38.12 86 MET A CA 1
ATOM 663 C C . MET A 1 86 ? 8.257 -4.483 -24.829 1.00 38.12 86 MET A C 1
ATOM 665 O O . MET A 1 86 ? 7.432 -4.571 -25.736 1.00 38.12 86 MET A O 1
ATOM 669 N N . ARG A 1 87 ? 8.485 -5.466 -23.945 1.00 29.95 87 ARG A N 1
ATOM 670 C CA . ARG A 1 87 ? 7.636 -6.645 -23.682 1.00 29.95 87 ARG A CA 1
ATOM 671 C C . ARG A 1 87 ? 7.187 -6.625 -22.193 1.00 29.95 87 ARG A C 1
ATOM 673 O O . ARG A 1 87 ? 7.858 -5.971 -21.400 1.00 29.95 87 ARG A O 1
ATOM 680 N N . PRO A 1 88 ? 6.043 -7.225 -21.805 1.00 27.88 88 PRO A N 1
ATOM 681 C CA . PRO A 1 88 ? 5.301 -6.866 -20.573 1.00 27.88 88 PRO A CA 1
ATOM 682 C C . PRO A 1 88 ? 5.621 -7.718 -19.323 1.00 27.88 88 PRO A C 1
ATOM 684 O O . PRO A 1 88 ? 5.371 -8.922 -19.343 1.00 27.88 88 PRO A O 1
ATOM 687 N N . HIS A 1 89 ? 6.111 -7.123 -18.222 1.00 35.53 89 HIS A N 1
ATOM 688 C CA . HIS A 1 89 ? 6.700 -7.794 -17.015 1.00 35.53 89 HIS A CA 1
ATOM 689 C C . HIS A 1 89 ? 6.404 -6.975 -15.707 1.00 35.53 89 HIS A C 1
ATOM 691 O O . HIS A 1 89 ? 6.131 -5.840 -16.001 1.00 35.53 89 HIS A O 1
ATOM 697 N N . LEU A 1 90 ? 6.389 -7.458 -14.402 1.00 26.36 90 LEU A N 1
ATOM 698 C CA . LEU A 1 90 ? 6.181 -6.837 -12.994 1.00 26.36 90 LEU A CA 1
ATOM 699 C C . LEU A 1 90 ? 7.433 -6.618 -12.109 1.00 26.36 90 LEU A C 1
ATOM 701 O O . LEU A 1 90 ? 7.900 -7.534 -11.443 1.00 26.36 90 LEU A O 1
ATOM 705 N N . SER A 1 91 ? 7.899 -5.380 -11.973 1.00 25.64 91 SER A N 1
ATOM 706 C CA . SER A 1 91 ? 8.671 -4.901 -10.819 1.00 25.64 91 SER A CA 1
ATOM 707 C C . SER A 1 91 ? 8.495 -3.391 -10.697 1.00 25.64 91 SER A C 1
ATOM 709 O O . SER A 1 91 ? 8.310 -2.703 -11.697 1.00 25.64 91 SER A O 1
ATOM 711 N N . THR A 1 92 ? 8.557 -2.862 -9.482 1.00 28.22 92 THR A N 1
ATOM 712 C CA . THR A 1 92 ? 8.602 -1.419 -9.239 1.00 28.22 92 THR A CA 1
ATOM 713 C C . THR A 1 92 ? 10.030 -0.933 -9.481 1.00 28.22 92 THR A C 1
ATOM 715 O O . THR A 1 92 ? 10.946 -1.333 -8.766 1.00 28.22 92 THR A O 1
ATOM 718 N N . GLY A 1 93 ? 10.237 -0.103 -10.500 1.00 29.67 93 GLY A N 1
ATOM 719 C CA . GLY A 1 93 ? 11.466 0.655 -10.711 1.00 29.67 93 GLY A CA 1
ATOM 720 C C . GLY A 1 93 ? 11.179 2.129 -10.457 1.00 29.67 93 GLY A C 1
ATOM 721 O O . GLY A 1 93 ? 10.535 2.782 -11.275 1.00 29.67 93 GLY A O 1
ATOM 722 N N . ARG A 1 94 ? 11.635 2.658 -9.317 1.00 35.38 94 ARG A N 1
ATOM 723 C CA . ARG A 1 94 ? 11.738 4.109 -9.127 1.00 35.38 94 ARG A CA 1
ATOM 724 C C . ARG A 1 94 ? 13.062 4.536 -9.750 1.00 35.38 94 ARG A C 1
ATOM 726 O O . ARG A 1 94 ? 14.109 4.077 -9.297 1.00 35.38 94 ARG A O 1
ATOM 733 N N . PHE A 1 95 ? 13.030 5.345 -10.806 1.00 46.12 95 PHE A N 1
ATOM 734 C CA . PHE A 1 95 ? 14.264 5.890 -11.371 1.00 46.12 95 PHE A CA 1
ATOM 735 C C . PHE A 1 95 ? 14.696 7.061 -10.505 1.00 46.12 95 PHE A C 1
ATOM 737 O O . PHE A 1 95 ? 14.134 8.146 -10.614 1.00 46.12 95 PHE A O 1
ATOM 744 N N . TYR A 1 96 ? 15.656 6.806 -9.622 1.00 44.75 96 TYR A N 1
ATOM 745 C CA . TYR A 1 96 ? 16.387 7.865 -8.947 1.00 44.75 96 TYR A CA 1
ATOM 746 C C . TYR A 1 96 ? 17.554 8.321 -9.827 1.00 44.75 96 TYR A C 1
ATOM 748 O O . TYR A 1 96 ? 18.324 7.498 -10.329 1.00 44.75 96 TYR A O 1
ATOM 756 N N . GLU A 1 97 ? 17.606 9.635 -10.045 1.00 53.47 97 GLU A N 1
ATOM 757 C CA . GLU A 1 97 ? 18.785 10.489 -10.181 1.00 53.47 97 GLU A CA 1
ATOM 758 C C . GLU A 1 97 ? 20.067 9.802 -10.689 1.00 53.47 97 GLU A C 1
ATOM 760 O O . GLU A 1 97 ? 20.964 9.417 -9.939 1.00 53.47 97 GLU A O 1
ATOM 765 N N . THR A 1 98 ? 20.208 9.672 -12.010 1.00 53.00 98 THR A N 1
ATOM 766 C CA . THR A 1 98 ? 21.551 9.509 -12.583 1.00 53.00 98 THR A CA 1
ATOM 767 C C . THR A 1 98 ? 22.170 10.888 -12.697 1.00 53.00 98 THR A C 1
ATOM 769 O O . THR A 1 98 ? 21.552 11.754 -13.321 1.00 53.00 98 THR A O 1
ATOM 772 N N . PHE A 1 99 ? 23.380 11.067 -12.164 1.00 54.16 99 PHE A N 1
ATOM 773 C CA . PHE A 1 99 ? 24.156 12.304 -12.254 1.00 54.16 99 PHE A CA 1
ATOM 774 C C . PHE A 1 99 ? 23.992 12.977 -13.631 1.00 54.16 99 PHE A C 1
ATOM 776 O O . PHE A 1 99 ? 24.414 12.459 -14.673 1.00 54.16 99 PHE A O 1
ATOM 783 N N . GLY A 1 100 ? 23.259 14.091 -13.644 1.00 55.97 100 GLY A N 1
ATOM 784 C CA . GLY A 1 100 ? 22.884 14.817 -14.851 1.00 55.97 100 GLY A CA 1
ATOM 785 C C . GLY A 1 100 ? 23.981 15.776 -15.296 1.00 55.97 100 GLY A C 1
ATOM 786 O O . GLY A 1 100 ? 24.821 16.194 -14.504 1.00 55.97 100 GLY A O 1
ATOM 787 N N . ASN A 1 101 ? 23.969 16.168 -16.571 1.00 61.22 101 ASN A N 1
ATOM 788 C CA . ASN A 1 101 ? 24.875 17.203 -17.075 1.00 61.22 101 ASN A CA 1
ATOM 789 C C . ASN A 1 101 ? 24.403 18.638 -16.814 1.00 61.22 101 ASN A C 1
ATOM 791 O O . ASN A 1 101 ? 25.069 19.572 -17.240 1.00 61.22 101 ASN A O 1
ATOM 795 N N . GLY A 1 102 ? 23.249 18.825 -16.160 1.00 58.44 102 GLY A N 1
ATOM 796 C CA . GLY A 1 102 ? 22.561 20.123 -16.100 1.00 58.44 102 GLY A CA 1
ATOM 797 C C . GLY A 1 102 ? 22.121 20.657 -17.478 1.00 58.44 102 GLY A C 1
ATOM 798 O O . GLY A 1 102 ? 21.415 21.653 -17.546 1.00 58.44 102 GLY A O 1
ATOM 799 N N . GLY A 1 103 ? 22.505 19.978 -18.567 1.00 64.81 103 GLY A N 1
ATOM 800 C CA . GLY A 1 103 ? 22.299 20.335 -19.968 1.00 64.81 103 GLY A CA 1
ATOM 801 C C . GLY A 1 103 ? 22.615 19.157 -20.905 1.00 64.81 103 GLY A C 1
ATOM 802 O O . GLY A 1 103 ? 22.880 18.037 -20.455 1.00 64.81 103 GLY A O 1
ATOM 803 N N . ALA A 1 104 ? 22.555 19.397 -22.218 1.00 69.19 104 ALA A N 1
ATOM 804 C CA . ALA A 1 104 ? 22.696 18.360 -23.250 1.00 69.19 104 ALA A CA 1
ATOM 805 C C . ALA A 1 104 ? 24.154 18.037 -23.632 1.00 69.19 104 ALA A C 1
ATOM 807 O O . ALA A 1 104 ? 24.403 17.024 -24.293 1.00 69.19 104 ALA A O 1
ATOM 808 N N . ASP A 1 105 ? 25.104 18.873 -23.214 1.00 78.94 105 ASP A N 1
ATOM 809 C CA . ASP A 1 105 ? 26.495 18.791 -23.648 1.00 78.94 105 ASP A CA 1
ATOM 810 C C . ASP A 1 105 ? 27.208 17.542 -23.137 1.00 78.94 105 ASP A C 1
ATOM 812 O O . ASP A 1 105 ? 26.835 16.937 -22.130 1.00 78.94 105 ASP A O 1
ATOM 816 N N . THR A 1 106 ? 28.264 17.149 -23.845 1.00 84.81 106 THR A N 1
ATOM 817 C CA . THR A 1 106 ? 29.182 16.101 -23.392 1.00 84.81 106 THR A CA 1
ATOM 818 C C . THR A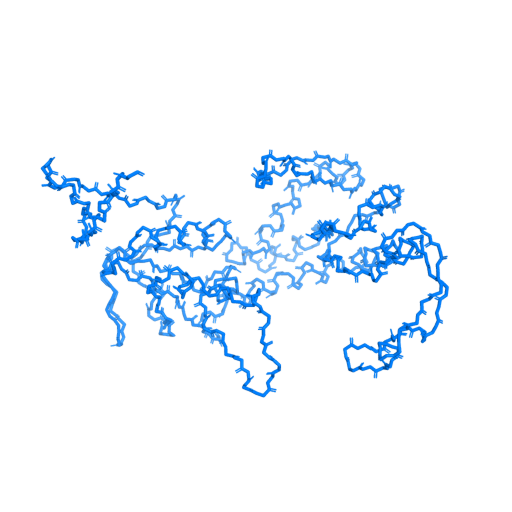 1 106 ? 30.358 16.755 -22.688 1.00 84.81 106 THR A C 1
ATOM 820 O O . THR A 1 106 ? 31.065 17.551 -23.297 1.00 84.81 106 THR A O 1
ATOM 823 N N . MET A 1 107 ? 30.604 16.386 -21.437 1.00 84.75 107 MET A N 1
ATOM 824 C CA . MET A 1 107 ? 31.668 16.976 -20.626 1.00 84.75 107 MET A CA 1
ATOM 825 C C . MET A 1 107 ? 32.445 15.904 -19.872 1.00 84.75 107 MET A C 1
ATOM 827 O O . MET A 1 107 ? 31.960 14.790 -19.655 1.00 84.75 107 MET A O 1
ATOM 831 N N . GLU A 1 108 ? 33.676 16.234 -19.500 1.00 87.44 108 GLU A N 1
ATOM 832 C CA . GLU A 1 108 ? 34.449 15.395 -18.598 1.00 87.44 108 GLU A CA 1
ATOM 833 C C . GLU A 1 108 ? 33.902 15.535 -17.174 1.00 87.44 108 GLU A C 1
ATOM 835 O O . GLU A 1 108 ? 33.635 16.638 -16.696 1.00 87.44 108 GLU A O 1
ATOM 840 N N . ARG A 1 109 ? 33.681 14.401 -16.511 1.00 80.00 109 ARG A N 1
ATOM 841 C CA . ARG A 1 109 ? 33.155 14.330 -15.152 1.00 80.00 109 ARG A CA 1
ATOM 842 C C . ARG A 1 109 ? 34.194 13.736 -14.232 1.00 80.00 109 ARG A C 1
ATOM 844 O O . ARG A 1 109 ? 34.713 12.667 -14.531 1.00 80.00 109 ARG A O 1
ATOM 851 N N . THR A 1 110 ? 34.418 14.404 -13.108 1.00 84.81 110 THR A N 1
ATOM 852 C CA . THR A 1 110 ? 35.314 13.954 -12.045 1.00 84.81 110 THR A CA 1
ATOM 853 C C . THR A 1 110 ? 34.487 13.678 -10.795 1.00 84.81 110 THR A C 1
ATOM 855 O O . THR A 1 110 ? 33.848 14.586 -10.269 1.00 84.81 110 THR A O 1
ATOM 858 N N . VAL A 1 111 ? 34.470 12.428 -10.334 1.00 79.25 111 VAL A N 1
ATOM 859 C CA . VAL A 1 111 ? 33.620 11.954 -9.226 1.00 79.25 111 VAL A CA 1
ATOM 860 C C . VAL A 1 111 ? 34.474 11.263 -8.163 1.00 79.25 111 VAL A C 1
ATOM 862 O O . VAL A 1 111 ? 34.396 10.059 -7.958 1.00 79.25 111 VAL A O 1
ATOM 865 N N . ASN A 1 112 ? 35.344 12.042 -7.514 1.00 78.75 112 ASN A N 1
ATOM 866 C CA . ASN A 1 112 ? 36.446 11.551 -6.675 1.00 78.75 112 ASN A CA 1
ATOM 867 C C . ASN A 1 112 ? 36.014 10.569 -5.572 1.00 78.75 112 ASN A C 1
ATOM 869 O O . ASN A 1 112 ? 36.376 9.395 -5.622 1.00 78.75 112 ASN A O 1
ATOM 873 N N . GLN A 1 113 ? 35.247 11.022 -4.574 1.00 75.19 113 GLN A N 1
ATOM 874 C CA . GLN A 1 113 ? 34.840 10.149 -3.463 1.00 75.19 113 GLN A CA 1
ATOM 875 C C . GLN A 1 113 ? 33.855 9.070 -3.926 1.00 75.19 113 GLN A C 1
ATOM 877 O O . GLN A 1 113 ? 33.913 7.933 -3.472 1.00 75.19 113 GLN A O 1
ATOM 882 N N . GLN A 1 114 ? 32.978 9.398 -4.877 1.00 78.25 114 GLN A N 1
ATOM 883 C CA . GLN A 1 114 ? 31.972 8.470 -5.387 1.00 78.25 114 GLN A CA 1
ATOM 884 C C . GLN A 1 114 ? 32.570 7.355 -6.258 1.00 78.25 114 GLN A C 1
ATOM 886 O O . GLN A 1 114 ? 31.907 6.343 -6.463 1.00 78.25 114 GLN A O 1
ATOM 891 N N . ALA A 1 115 ? 33.805 7.507 -6.741 1.00 84.12 115 ALA A N 1
ATOM 892 C CA . ALA A 1 115 ? 34.533 6.471 -7.468 1.00 84.12 115 ALA A CA 1
ATOM 893 C C . ALA A 1 115 ? 35.133 5.388 -6.558 1.00 84.12 115 ALA A C 1
ATOM 895 O O . ALA A 1 115 ? 35.645 4.384 -7.053 1.00 84.12 115 ALA A O 1
ATOM 896 N N . GLN A 1 116 ? 35.064 5.560 -5.235 1.00 86.62 116 GLN A N 1
ATOM 897 C CA . GLN A 1 116 ? 35.482 4.527 -4.296 1.00 86.62 116 GLN A CA 1
ATOM 898 C C . GLN A 1 116 ? 34.378 3.489 -4.103 1.00 86.62 116 GLN A C 1
ATOM 900 O O . GLN A 1 116 ? 33.177 3.796 -4.109 1.00 86.62 116 GLN A O 1
ATOM 905 N N . ARG A 1 117 ? 34.810 2.235 -3.947 1.00 87.31 117 ARG A N 1
ATOM 906 C CA . ARG A 1 117 ? 33.924 1.133 -3.592 1.00 87.31 117 ARG A CA 1
ATOM 907 C C . ARG A 1 117 ? 33.502 1.306 -2.140 1.00 87.31 117 ARG A C 1
ATOM 909 O O . ARG A 1 117 ? 34.348 1.370 -1.258 1.00 87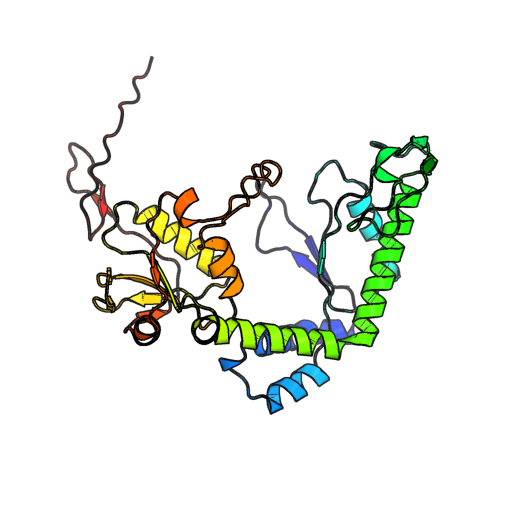.31 117 ARG A O 1
ATOM 916 N N . ASP A 1 118 ? 32.198 1.277 -1.925 1.00 84.38 118 ASP A N 1
ATOM 917 C CA . ASP A 1 118 ? 31.576 1.258 -0.605 1.00 84.38 118 ASP A CA 1
ATOM 918 C C . ASP A 1 118 ? 30.629 0.064 -0.500 1.00 84.38 118 ASP A C 1
ATOM 920 O O . ASP A 1 118 ? 30.238 -0.530 -1.509 1.00 84.38 118 ASP A O 1
ATOM 924 N N . TRP A 1 119 ? 30.200 -0.263 0.720 1.00 83.06 119 TRP A N 1
ATOM 925 C CA . TRP A 1 119 ? 29.234 -1.340 0.959 1.00 83.06 119 TRP A CA 1
ATOM 926 C C . TRP A 1 119 ? 27.918 -1.138 0.181 1.00 83.06 119 TRP A C 1
ATOM 928 O O . TRP A 1 119 ? 27.353 -2.097 -0.339 1.00 83.06 119 TRP A O 1
ATOM 938 N N . PHE A 1 120 ? 27.468 0.113 0.033 1.00 75.75 120 PHE A N 1
ATOM 939 C CA . PHE A 1 120 ? 26.287 0.496 -0.751 1.00 75.75 120 PHE A CA 1
ATOM 940 C C . PHE A 1 120 ? 26.615 0.843 -2.216 1.00 75.75 120 PHE A C 1
ATOM 942 O O . PHE A 1 120 ? 25.711 1.102 -3.010 1.00 75.75 120 PHE A O 1
ATOM 949 N N . ARG A 1 121 ? 27.901 0.840 -2.595 1.00 80.25 121 ARG A N 1
ATOM 950 C CA . ARG A 1 121 ? 28.390 1.127 -3.952 1.00 80.25 121 ARG A CA 1
ATOM 951 C C . ARG A 1 121 ? 29.407 0.061 -4.394 1.00 80.25 121 ARG A C 1
ATOM 953 O O . ARG A 1 121 ? 30.597 0.353 -4.525 1.00 80.25 121 ARG A O 1
ATOM 960 N N . PRO A 1 122 ? 28.957 -1.181 -4.652 1.00 81.88 122 PRO A N 1
ATOM 961 C CA . PRO A 1 122 ? 29.852 -2.282 -5.010 1.00 81.88 122 PRO A CA 1
ATOM 962 C C . PRO A 1 122 ? 30.467 -2.140 -6.411 1.00 81.88 122 PRO A C 1
ATOM 964 O O . PRO A 1 122 ? 31.506 -2.741 -6.678 1.00 81.88 122 PRO A O 1
ATOM 967 N N . ASN A 1 123 ? 29.851 -1.355 -7.302 1.00 83.94 123 ASN A N 1
ATOM 968 C CA . ASN A 1 123 ? 30.363 -1.056 -8.640 1.00 83.94 123 ASN A CA 1
ATOM 969 C C . ASN A 1 123 ? 30.405 0.469 -8.864 1.00 83.94 123 ASN A C 1
ATOM 971 O O . ASN A 1 123 ? 29.448 1.025 -9.410 1.00 83.94 123 ASN A O 1
ATOM 975 N N . PRO A 1 124 ? 31.440 1.165 -8.359 1.00 84.06 124 PRO A N 1
ATOM 976 C CA . PRO A 1 124 ? 31.534 2.615 -8.470 1.00 84.06 124 PRO A CA 1
ATOM 977 C C . PRO A 1 124 ? 31.839 3.071 -9.910 1.00 84.06 124 PRO A C 1
ATOM 979 O O . PRO A 1 124 ? 32.411 2.310 -10.693 1.00 84.06 124 PRO A O 1
ATOM 982 N N . PRO A 1 125 ? 31.476 4.313 -10.283 1.00 79.56 125 PRO A N 1
ATOM 983 C CA . PRO A 1 125 ? 31.895 4.906 -11.548 1.00 79.56 125 PRO A CA 1
ATOM 984 C C . PRO A 1 125 ? 33.419 5.089 -11.608 1.00 79.56 125 PRO A C 1
ATOM 986 O O . PRO A 1 125 ? 34.103 5.135 -10.587 1.00 79.56 125 PRO A O 1
ATOM 989 N N . LEU A 1 126 ? 33.950 5.266 -12.819 1.00 86.12 126 LEU A N 1
ATOM 990 C CA . LEU A 1 126 ? 35.334 5.704 -13.005 1.00 86.12 126 LEU A CA 1
ATOM 991 C C . LEU A 1 126 ? 35.533 7.100 -12.395 1.00 86.12 126 LEU A C 1
ATOM 993 O O . LEU A 1 126 ? 34.661 7.959 -12.522 1.00 86.12 126 LEU A O 1
ATOM 997 N N . ALA A 1 127 ? 36.705 7.346 -11.799 1.00 87.56 127 ALA A N 1
ATOM 998 C CA . ALA A 1 127 ? 37.041 8.635 -11.184 1.00 87.56 127 ALA A CA 1
ATOM 999 C C . ALA A 1 127 ? 36.938 9.811 -12.162 1.00 87.56 127 ALA A C 1
ATOM 1001 O O . ALA A 1 127 ? 36.531 10.902 -11.766 1.00 87.56 127 ALA A O 1
ATOM 1002 N N . ARG A 1 128 ? 37.275 9.570 -13.436 1.00 87.56 128 ARG A N 1
ATOM 1003 C CA . ARG A 1 128 ? 37.093 10.502 -14.550 1.00 87.56 128 ARG A CA 1
ATOM 1004 C C . ARG A 1 128 ? 36.412 9.790 -15.714 1.00 87.56 128 ARG A C 1
ATOM 1006 O O . ARG A 1 128 ? 36.838 8.705 -16.103 1.00 87.56 128 ARG A O 1
ATOM 1013 N N . VAL A 1 129 ? 35.364 10.387 -16.274 1.00 85.62 129 VAL A N 1
ATOM 1014 C CA . VAL A 1 129 ? 34.631 9.825 -17.418 1.00 85.62 129 VAL A CA 1
ATOM 1015 C C . VAL A 1 129 ? 34.088 10.929 -18.321 1.00 85.62 129 VAL A C 1
ATOM 1017 O O . VAL A 1 129 ? 33.555 11.930 -17.848 1.00 85.62 129 VAL A O 1
ATOM 1020 N N . LYS A 1 130 ? 34.190 10.749 -19.642 1.00 86.88 130 LYS A N 1
ATOM 1021 C CA . LYS A 1 130 ? 33.485 11.605 -20.603 1.00 86.88 130 LYS A CA 1
ATOM 1022 C C . LYS A 1 130 ? 32.019 11.183 -20.643 1.00 86.88 130 LYS A C 1
ATOM 1024 O O . LYS A 1 130 ? 31.714 10.058 -21.034 1.00 86.88 130 LYS A O 1
ATOM 1029 N N . TRP A 1 131 ? 31.123 12.069 -20.224 1.00 85.00 131 TRP A N 1
ATOM 1030 C CA . TRP A 1 131 ? 29.722 11.734 -19.986 1.00 85.00 131 TRP A CA 1
ATOM 1031 C C . TRP A 1 131 ? 28.780 12.731 -20.652 1.00 85.00 131 TRP A C 1
ATOM 1033 O O . TRP A 1 131 ? 29.047 13.932 -20.698 1.00 85.00 131 TRP A O 1
ATOM 1043 N N . SER A 1 132 ? 27.661 12.226 -21.162 1.00 82.81 132 SER A N 1
ATOM 1044 C CA . SER A 1 132 ? 26.627 12.999 -21.851 1.00 82.81 132 SER A CA 1
ATOM 1045 C C . SER A 1 132 ? 25.231 12.580 -21.401 1.00 82.81 132 SER A C 1
ATOM 1047 O O . SER A 1 132 ? 25.031 11.479 -20.877 1.00 82.81 132 SER A O 1
ATOM 1049 N N . LEU A 1 133 ? 24.228 13.406 -21.714 1.00 76.44 133 LEU A N 1
ATOM 1050 C CA . LEU A 1 133 ? 22.821 13.034 -21.549 1.00 76.44 133 LEU A CA 1
ATOM 1051 C C . LEU A 1 133 ? 22.480 11.715 -22.275 1.00 76.44 133 LEU A C 1
ATOM 1053 O O . LEU A 1 133 ? 21.704 10.906 -21.768 1.00 76.44 133 LEU A O 1
ATOM 1057 N N . ARG A 1 134 ? 23.107 11.442 -23.430 1.00 80.06 134 ARG A N 1
ATOM 1058 C CA . ARG A 1 134 ? 22.929 10.179 -24.164 1.00 80.06 134 ARG A CA 1
ATOM 1059 C C . ARG A 1 134 ? 23.460 8.974 -23.388 1.00 80.06 134 ARG A C 1
ATOM 1061 O O . ARG A 1 134 ? 22.845 7.913 -23.452 1.00 80.06 134 ARG A O 1
ATOM 1068 N N . ASN A 1 135 ? 24.559 9.118 -22.647 1.00 81.94 135 ASN A N 1
ATOM 1069 C CA . ASN A 1 135 ? 25.067 8.035 -21.803 1.00 81.94 135 ASN A CA 1
ATOM 1070 C C . ASN A 1 135 ? 24.084 7.713 -20.671 1.00 81.94 135 ASN A C 1
ATOM 1072 O O . ASN A 1 135 ? 23.775 6.538 -20.478 1.00 81.94 135 ASN A O 1
ATOM 1076 N N . ASN A 1 136 ? 23.509 8.735 -20.023 1.00 76.31 136 ASN A N 1
ATOM 1077 C CA . ASN A 1 136 ? 22.442 8.553 -19.030 1.00 76.31 136 ASN A CA 1
ATOM 1078 C C . ASN A 1 136 ? 21.249 7.790 -19.617 1.00 76.31 136 ASN A C 1
ATOM 1080 O O . ASN A 1 136 ? 20.832 6.774 -19.063 1.00 76.31 136 ASN A O 1
ATOM 1084 N N . ILE A 1 137 ? 20.740 8.229 -20.773 1.00 76.31 137 ILE A N 1
ATOM 1085 C CA . ILE A 1 137 ? 19.601 7.584 -21.444 1.00 76.31 137 ILE A CA 1
ATOM 1086 C C . ILE A 1 137 ? 19.919 6.127 -21.792 1.00 76.31 137 ILE A C 1
ATOM 1088 O O . ILE A 1 137 ? 19.119 5.245 -21.492 1.00 76.31 137 ILE A O 1
ATOM 1092 N N . ASN A 1 138 ? 21.081 5.853 -22.391 1.00 83.00 138 ASN A N 1
ATOM 1093 C CA . ASN A 1 138 ? 21.475 4.497 -22.779 1.00 83.00 138 ASN A CA 1
ATOM 1094 C C . ASN A 1 138 ? 21.621 3.574 -21.562 1.00 83.00 138 ASN A C 1
ATOM 1096 O O . ASN A 1 138 ? 21.181 2.422 -21.602 1.00 83.00 138 ASN A O 1
ATOM 1100 N N . MET A 1 139 ? 22.224 4.076 -20.482 1.00 81.00 139 MET A N 1
ATOM 1101 C CA . MET A 1 139 ? 22.407 3.331 -19.239 1.00 81.00 139 MET A CA 1
ATOM 1102 C C . MET A 1 139 ? 21.058 3.000 -18.598 1.00 81.00 139 MET A C 1
ATOM 1104 O O . MET A 1 139 ? 20.779 1.832 -18.332 1.00 81.00 139 MET A O 1
ATOM 1108 N N . GLN A 1 140 ? 20.190 3.998 -18.418 1.00 77.38 140 GLN A N 1
ATOM 1109 C CA . GLN A 1 140 ? 18.861 3.793 -17.844 1.00 77.38 140 GLN A CA 1
ATOM 1110 C C . GLN A 1 140 ? 17.996 2.891 -18.736 1.00 77.38 140 GLN A C 1
ATOM 1112 O O . GLN A 1 140 ? 17.356 1.970 -18.236 1.00 77.38 140 GLN A O 1
ATOM 1117 N N . GLN A 1 141 ? 18.025 3.075 -20.061 1.00 82.81 141 GLN A N 1
ATOM 1118 C CA . GLN A 1 141 ? 17.326 2.196 -21.002 1.00 82.81 141 GLN A CA 1
ATOM 1119 C C . GLN A 1 141 ? 17.799 0.743 -20.872 1.00 82.81 141 GLN A C 1
ATOM 1121 O O . GLN A 1 141 ? 16.970 -0.165 -20.860 1.00 82.81 141 GLN A O 1
ATOM 1126 N N . SER A 1 142 ? 19.108 0.515 -20.756 1.00 86.44 142 SER A N 1
ATOM 1127 C CA . SER A 1 142 ? 19.662 -0.829 -20.560 1.00 86.44 142 SER A CA 1
ATOM 1128 C C . SER A 1 142 ? 19.208 -1.419 -19.226 1.00 86.44 142 SER A C 1
ATOM 1130 O O . SER A 1 142 ? 18.726 -2.549 -19.200 1.00 86.44 142 SER A O 1
ATOM 1132 N N . GLY A 1 143 ? 19.266 -0.639 -18.141 1.00 83.44 143 GLY A N 1
ATOM 1133 C CA . GLY A 1 143 ? 18.777 -1.050 -16.823 1.00 83.44 143 GLY A CA 1
ATOM 1134 C C . GLY A 1 143 ? 17.300 -1.450 -16.838 1.00 83.44 143 GLY A C 1
ATOM 1135 O O . GLY A 1 143 ? 16.947 -2.508 -16.322 1.00 83.44 143 GLY A O 1
ATOM 1136 N N . ILE A 1 144 ? 16.448 -0.665 -17.505 1.00 82.50 144 ILE A N 1
ATOM 1137 C CA . ILE A 1 144 ? 15.020 -0.969 -17.669 1.00 82.50 144 ILE A CA 1
ATOM 1138 C C . ILE A 1 144 ? 14.829 -2.267 -18.441 1.00 82.50 144 ILE A C 1
ATOM 1140 O O . ILE A 1 144 ? 14.109 -3.145 -17.980 1.00 82.50 144 ILE A O 1
ATOM 1144 N N . LEU A 1 145 ? 15.473 -2.415 -19.600 1.00 86.31 145 LEU A N 1
ATOM 1145 C CA . LEU A 1 145 ? 15.305 -3.606 -20.432 1.00 86.31 145 LEU A CA 1
ATOM 1146 C C . LEU A 1 145 ? 15.790 -4.873 -19.717 1.00 86.31 145 LEU A C 1
ATOM 1148 O O . LEU A 1 145 ? 15.123 -5.903 -19.797 1.00 86.31 145 LEU A O 1
ATOM 1152 N N . LEU A 1 146 ? 16.897 -4.791 -18.974 1.00 89.94 146 LEU A N 1
ATOM 1153 C CA . LEU A 1 146 ? 17.403 -5.895 -18.159 1.00 89.94 146 LEU A CA 1
ATOM 1154 C C . LEU A 1 146 ? 16.446 -6.242 -17.015 1.00 89.94 146 LEU A C 1
ATOM 1156 O O . LEU A 1 146 ? 16.111 -7.413 -16.848 1.00 89.94 146 LEU A O 1
ATOM 1160 N N . ALA A 1 147 ? 15.964 -5.249 -16.262 1.00 87.75 147 ALA A N 1
ATOM 1161 C CA . ALA A 1 147 ? 15.026 -5.465 -15.162 1.00 87.75 147 ALA A CA 1
ATOM 1162 C C . ALA A 1 147 ? 13.694 -6.041 -15.662 1.00 87.75 147 ALA A C 1
ATOM 1164 O O . ALA A 1 147 ? 13.182 -7.011 -15.107 1.00 87.75 147 ALA A O 1
ATOM 1165 N N . MET A 1 148 ? 13.165 -5.493 -16.755 1.00 86.06 148 MET A N 1
ATOM 1166 C CA . MET A 1 148 ? 11.967 -5.991 -17.418 1.00 86.06 148 MET A CA 1
ATOM 1167 C C . MET A 1 148 ? 12.155 -7.441 -17.876 1.00 86.06 148 MET A C 1
ATOM 1169 O O . MET A 1 148 ? 11.332 -8.288 -17.541 1.00 86.06 148 MET A O 1
ATOM 1173 N N . ASN A 1 149 ? 13.253 -7.763 -18.567 1.00 90.75 149 ASN A N 1
ATOM 1174 C CA . ASN A 1 149 ? 13.548 -9.135 -18.986 1.00 90.75 149 ASN A CA 1
ATOM 1175 C C . ASN A 1 149 ? 13.723 -10.089 -17.792 1.00 90.75 149 ASN A C 1
ATOM 1177 O O . ASN A 1 149 ? 13.247 -11.220 -17.822 1.00 90.75 149 ASN A O 1
ATOM 1181 N N . PHE A 1 150 ? 14.384 -9.655 -16.720 1.00 93.50 150 PHE A N 1
ATOM 1182 C CA . PHE A 1 150 ? 14.536 -10.476 -15.521 1.00 93.50 150 PHE A CA 1
ATOM 1183 C C . PHE A 1 150 ? 13.174 -10.843 -14.939 1.00 93.50 150 PHE A C 1
ATOM 1185 O O . PHE A 1 150 ? 12.874 -12.007 -14.694 1.00 93.50 150 PHE A O 1
ATOM 1192 N N . VAL A 1 151 ? 12.316 -9.849 -14.787 1.00 91.31 151 VAL A N 1
ATOM 1193 C CA . VAL A 1 151 ? 10.967 -10.034 -14.283 1.00 91.31 151 VAL A CA 1
ATOM 1194 C C . VAL A 1 151 ? 10.119 -10.919 -15.197 1.00 91.31 151 VAL A C 1
ATOM 1196 O O . VAL A 1 151 ? 9.362 -11.751 -14.698 1.00 91.31 151 VAL A O 1
ATOM 1199 N N . ALA A 1 152 ? 10.260 -10.769 -16.516 1.00 88.81 152 ALA A N 1
ATOM 1200 C CA . ALA A 1 152 ? 9.608 -11.611 -17.516 1.00 88.81 152 ALA A CA 1
ATOM 1201 C C . ALA A 1 152 ? 9.789 -13.088 -17.227 1.00 88.81 152 ALA A C 1
ATOM 1203 O O . ALA A 1 152 ? 8.831 -13.854 -17.138 1.00 88.81 152 ALA A O 1
ATOM 1204 N N . ASN A 1 153 ? 11.059 -13.438 -17.063 1.00 94.88 153 ASN A N 1
ATOM 1205 C CA . ASN A 1 153 ? 11.533 -14.800 -16.954 1.00 94.88 153 ASN A CA 1
ATOM 1206 C C . ASN A 1 153 ? 11.359 -15.344 -15.530 1.00 94.88 153 ASN A C 1
ATOM 1208 O O . ASN A 1 153 ? 11.617 -16.514 -15.288 1.00 94.88 153 ASN A O 1
ATOM 1212 N N . ASN A 1 154 ? 10.909 -14.507 -14.588 1.00 96.06 154 ASN A N 1
ATOM 1213 C CA . ASN A 1 154 ? 10.726 -14.856 -13.182 1.00 96.06 154 ASN A CA 1
ATOM 1214 C C . ASN A 1 154 ? 9.311 -14.517 -12.674 1.00 96.06 154 ASN A C 1
ATOM 1216 O O . ASN A 1 154 ? 9.127 -14.321 -11.471 1.00 96.06 154 ASN A O 1
ATOM 1220 N N . LYS A 1 155 ? 8.303 -14.432 -13.562 1.00 93.69 155 LYS A N 1
ATOM 1221 C CA . LYS A 1 155 ? 6.946 -13.962 -13.213 1.00 93.69 155 LYS A CA 1
ATOM 1222 C C . LYS A 1 155 ? 6.350 -14.695 -12.005 1.00 93.69 155 LYS A C 1
ATOM 1224 O O . LYS A 1 155 ? 5.802 -14.051 -11.114 1.00 93.69 155 LYS A O 1
ATOM 1229 N N . ASP A 1 156 ? 6.511 -16.017 -11.952 1.00 95.12 156 ASP A N 1
ATOM 1230 C CA . ASP A 1 156 ? 5.903 -16.857 -10.918 1.00 95.12 156 ASP A CA 1
ATOM 1231 C C . ASP A 1 156 ? 6.542 -16.576 -9.562 1.00 95.12 156 ASP A C 1
ATOM 1233 O O . ASP A 1 156 ? 5.840 -16.393 -8.574 1.00 95.12 156 ASP A O 1
ATOM 1237 N N . ARG A 1 157 ? 7.869 -16.388 -9.533 1.00 95.94 157 ARG A N 1
ATOM 1238 C CA 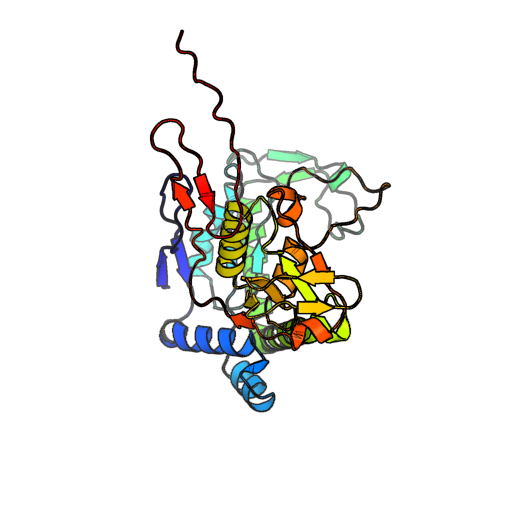. ARG A 1 157 ? 8.596 -15.970 -8.330 1.00 95.94 157 ARG A CA 1
ATOM 1239 C C . ARG A 1 157 ? 8.100 -14.620 -7.813 1.00 95.94 157 ARG A C 1
ATOM 1241 O O . ARG A 1 157 ? 7.915 -14.468 -6.609 1.00 95.94 157 ARG A O 1
ATOM 1248 N N . PHE A 1 158 ? 7.892 -13.637 -8.690 1.00 95.62 158 PHE A N 1
ATOM 1249 C CA . PHE A 1 158 ? 7.388 -12.321 -8.278 1.00 95.62 158 PHE A CA 1
ATOM 1250 C C . PHE A 1 158 ? 5.961 -12.400 -7.728 1.00 95.62 158 PHE A C 1
ATOM 1252 O O . PHE A 1 158 ? 5.696 -11.841 -6.664 1.00 95.62 158 PHE A O 1
ATOM 1259 N N . LEU A 1 159 ? 5.061 -13.121 -8.401 1.00 96.12 159 LEU A N 1
ATOM 1260 C CA . LEU A 1 159 ? 3.673 -13.283 -7.956 1.00 96.12 159 LEU A CA 1
ATOM 1261 C C . LEU A 1 159 ? 3.570 -14.108 -6.667 1.00 96.12 159 LEU A C 1
ATOM 1263 O O . LEU A 1 159 ? 2.809 -13.752 -5.768 1.00 96.12 159 LEU A O 1
ATOM 1267 N N . GLN A 1 160 ? 4.383 -15.153 -6.525 1.00 97.12 160 GLN A N 1
ATOM 1268 C CA . GLN A 1 160 ? 4.438 -15.952 -5.307 1.00 97.12 160 GLN A CA 1
ATOM 1269 C C . GLN A 1 160 ? 4.998 -15.147 -4.135 1.00 97.12 160 GLN A C 1
ATOM 1271 O O . GLN A 1 160 ? 4.414 -15.155 -3.055 1.00 97.12 160 GLN A O 1
ATOM 1276 N N . ASN A 1 161 ? 6.070 -14.380 -4.343 1.00 96.62 161 ASN A N 1
ATOM 1277 C CA . ASN A 1 161 ? 6.592 -13.479 -3.315 1.00 96.62 161 ASN A CA 1
ATOM 1278 C C . ASN A 1 161 ? 5.584 -12.394 -2.930 1.00 96.62 161 ASN A C 1
ATOM 1280 O O . ASN A 1 161 ? 5.485 -12.054 -1.752 1.00 96.62 161 ASN A O 1
ATOM 1284 N N . PHE A 1 162 ? 4.833 -11.862 -3.895 1.00 95.38 162 PHE A N 1
ATOM 1285 C CA . PHE A 1 162 ? 3.764 -10.902 -3.636 1.00 95.38 162 PHE A CA 1
ATOM 1286 C C . PHE A 1 162 ? 2.688 -11.504 -2.723 1.00 95.38 162 PHE A C 1
ATOM 1288 O O . PHE A 1 162 ? 2.398 -10.941 -1.670 1.00 95.38 162 PHE A O 1
ATOM 1295 N N . TYR A 1 163 ? 2.192 -12.696 -3.054 1.00 96.94 163 TYR A N 1
ATOM 1296 C CA . TYR A 1 163 ? 1.215 -13.411 -2.234 1.00 96.94 163 TYR A CA 1
ATOM 1297 C C . TYR A 1 163 ? 1.757 -13.768 -0.837 1.00 96.94 163 TYR A C 1
ATOM 1299 O O . TYR A 1 163 ? 1.103 -13.523 0.178 1.00 96.94 163 TYR A O 1
ATOM 1307 N N . LEU A 1 164 ? 2.996 -14.267 -0.745 1.00 96.81 164 LEU A N 1
ATOM 1308 C CA . LEU A 1 164 ? 3.649 -14.562 0.536 1.00 96.81 164 LEU A CA 1
ATOM 1309 C C . LEU A 1 164 ? 3.819 -13.307 1.399 1.00 96.81 164 LEU A C 1
ATOM 1311 O O . LEU A 1 164 ? 3.602 -13.357 2.613 1.00 96.81 164 LEU A O 1
ATOM 1315 N N . LYS A 1 165 ? 4.180 -12.172 0.789 1.00 95.50 165 LYS A N 1
ATOM 1316 C CA . LYS A 1 165 ? 4.247 -10.877 1.473 1.00 95.50 165 LYS A CA 1
ATOM 1317 C C . LYS A 1 165 ? 2.876 -10.488 2.021 1.00 95.50 165 LYS A C 1
ATOM 1319 O O . LYS A 1 165 ? 2.799 -10.094 3.182 1.00 95.50 165 LYS A O 1
ATOM 1324 N N . SER A 1 166 ? 1.810 -10.648 1.243 1.00 95.75 166 SER A N 1
ATOM 1325 C CA . SER A 1 166 ? 0.447 -10.369 1.696 1.00 95.75 166 SER A CA 1
ATOM 1326 C C . SER A 1 166 ? 0.002 -11.271 2.852 1.00 95.75 166 SER A C 1
ATOM 1328 O O . SER A 1 166 ? -0.571 -10.775 3.821 1.00 95.75 166 SER A O 1
ATOM 1330 N N . LYS A 1 167 ? 0.346 -12.569 2.838 1.00 97.00 167 LYS A N 1
ATOM 1331 C CA . LYS A 1 167 ? 0.108 -13.478 3.982 1.00 97.00 167 LYS A CA 1
ATOM 1332 C C . LYS A 1 167 ? 0.798 -12.988 5.248 1.00 97.00 167 LYS A C 1
ATOM 1334 O O . LYS A 1 167 ? 0.183 -12.936 6.309 1.00 97.00 167 LYS A O 1
ATOM 1339 N N . ARG A 1 168 ? 2.064 -12.583 5.136 1.00 97.06 168 ARG A N 1
ATOM 1340 C CA . ARG A 1 168 ? 2.832 -12.031 6.263 1.00 97.06 168 ARG A CA 1
ATOM 1341 C C . ARG A 1 168 ? 2.293 -10.681 6.731 1.00 97.06 168 ARG A C 1
ATOM 1343 O O . ARG A 1 168 ? 2.389 -10.372 7.916 1.00 97.06 168 ARG A O 1
ATOM 1350 N N . ALA A 1 169 ? 1.727 -9.874 5.835 1.00 96.44 169 ALA A N 1
ATOM 1351 C CA . ALA A 1 169 ? 1.072 -8.627 6.209 1.00 96.44 169 ALA A CA 1
ATOM 1352 C C . ALA A 1 169 ? -0.166 -8.897 7.075 1.00 96.44 169 ALA A C 1
ATOM 1354 O O . ALA A 1 169 ? -0.244 -8.367 8.179 1.00 96.44 169 ALA A O 1
ATOM 1355 N N . VAL A 1 170 ? -1.060 -9.793 6.652 1.00 97.38 170 VAL A N 1
ATOM 1356 C CA . VAL A 1 170 ? -2.248 -10.172 7.442 1.00 97.38 170 VAL A CA 1
ATOM 1357 C C . VAL A 1 170 ? -1.861 -10.843 8.766 1.00 97.38 170 VAL A C 1
ATOM 1359 O O . VAL A 1 170 ? -2.457 -10.572 9.802 1.00 97.38 170 VAL A O 1
ATOM 1362 N N . ALA A 1 171 ? -0.827 -11.686 8.774 1.00 97.00 171 ALA A N 1
ATOM 1363 C CA . ALA A 1 171 ? -0.367 -12.355 9.992 1.00 97.00 171 ALA A CA 1
ATOM 1364 C C . ALA A 1 171 ? 0.389 -11.432 10.971 1.00 97.00 171 ALA A C 1
ATOM 1366 O O . ALA A 1 171 ? 0.661 -11.847 12.099 1.00 97.00 171 ALA A O 1
ATOM 1367 N N . LYS A 1 172 ? 0.729 -10.194 10.572 1.00 94.62 172 LYS A N 1
ATOM 1368 C CA . LYS A 1 172 ? 1.561 -9.269 11.360 1.00 94.62 172 LYS A CA 1
ATOM 1369 C C . LYS A 1 172 ? 1.031 -9.077 12.777 1.00 94.62 172 LYS A C 1
ATOM 1371 O O . LYS A 1 172 ? 1.814 -9.186 13.715 1.00 94.62 172 LYS A O 1
ATOM 1376 N N . ALA A 1 173 ? -0.272 -8.833 12.927 1.00 96.25 173 ALA A N 1
ATOM 1377 C CA . ALA A 1 173 ? -0.888 -8.603 14.234 1.00 96.25 173 ALA A CA 1
ATOM 1378 C C . ALA A 1 173 ? -0.551 -9.716 15.240 1.00 96.25 173 ALA A C 1
ATOM 1380 O O . ALA A 1 173 ? -0.208 -9.429 16.379 1.00 96.25 173 ALA A O 1
ATOM 1381 N N . ARG A 1 174 ? -0.588 -10.976 14.783 1.00 95.12 174 ARG A N 1
ATOM 1382 C CA . ARG A 1 174 ? -0.360 -12.176 15.602 1.00 95.12 174 ARG A CA 1
ATOM 1383 C C . ARG A 1 174 ? 1.121 -12.491 15.815 1.00 95.12 174 ARG A C 1
ATOM 1385 O O . ARG A 1 174 ? 1.481 -12.971 16.881 1.00 95.12 174 ARG A O 1
ATOM 1392 N N . ASN A 1 175 ? 1.957 -12.255 14.804 1.00 95.94 175 ASN A N 1
ATOM 1393 C CA . ASN A 1 175 ? 3.340 -12.746 14.790 1.00 95.94 175 ASN A CA 1
ATOM 1394 C C . ASN A 1 175 ? 4.385 -11.696 15.194 1.00 95.94 175 ASN A C 1
ATOM 1396 O O . ASN A 1 175 ? 5.470 -12.062 15.628 1.00 95.94 175 ASN A O 1
ATOM 1400 N N . GLU A 1 176 ? 4.097 -10.410 14.990 1.00 93.81 176 GLU A N 1
ATOM 1401 C CA . GLU A 1 176 ? 5.070 -9.313 15.144 1.00 93.81 176 GLU A CA 1
ATOM 1402 C C . GLU A 1 176 ? 4.515 -8.173 16.016 1.00 93.81 176 GLU A C 1
ATOM 1404 O O . GLU A 1 176 ? 5.254 -7.526 16.755 1.00 93.81 176 GLU A O 1
ATOM 1409 N N . GLY A 1 177 ? 3.207 -7.918 15.940 1.00 92.69 177 GLY A N 1
ATOM 1410 C CA . GLY A 1 177 ? 2.572 -6.758 16.554 1.00 92.69 177 GLY A CA 1
ATOM 1411 C C . GLY A 1 177 ? 2.872 -5.439 15.812 1.00 92.69 177 GLY A C 1
ATOM 1412 O O . GLY A 1 177 ? 3.684 -5.413 14.882 1.00 92.69 177 GLY A O 1
ATOM 1413 N N . PRO A 1 178 ? 2.214 -4.329 16.190 1.00 96.00 178 PRO A N 1
ATOM 1414 C CA . PRO A 1 178 ? 1.103 -4.283 17.143 1.00 96.00 178 PRO A CA 1
ATOM 1415 C C . PRO A 1 178 ? -0.148 -4.990 16.594 1.00 96.00 178 PRO A C 1
ATOM 1417 O O . PRO A 1 178 ? -0.225 -5.297 15.405 1.00 96.00 178 PRO A O 1
ATOM 1420 N N . ALA A 1 179 ? -1.122 -5.263 17.461 1.00 97.12 179 ALA A N 1
ATOM 1421 C CA . ALA A 1 179 ? -2.406 -5.835 17.065 1.00 97.12 179 ALA A CA 1
ATOM 1422 C C . ALA A 1 179 ? -3.287 -4.786 16.368 1.00 97.12 179 ALA A C 1
ATOM 1424 O O . ALA A 1 179 ? -3.932 -5.079 15.360 1.00 97.12 179 ALA A O 1
ATOM 1425 N N . ALA A 1 180 ? -3.278 -3.546 16.863 1.00 97.62 180 ALA A N 1
ATOM 1426 C CA . ALA A 1 180 ? -3.988 -2.423 16.261 1.00 97.62 180 ALA A CA 1
ATOM 1427 C C . ALA A 1 180 ? -3.344 -1.076 16.612 1.00 97.62 180 ALA A C 1
ATOM 1429 O O . ALA A 1 180 ? -2.615 -0.948 17.597 1.00 97.62 180 ALA A O 1
ATOM 1430 N N . TYR A 1 181 ? -3.703 -0.052 15.843 1.00 97.69 181 TYR A N 1
ATOM 1431 C CA . TYR A 1 181 ? -3.636 1.340 16.279 1.00 97.69 181 TYR A CA 1
ATOM 1432 C C . TYR A 1 181 ? -5.051 1.844 16.550 1.00 97.69 181 TYR A C 1
ATOM 1434 O O . TYR A 1 181 ? -5.949 1.656 15.728 1.00 97.69 181 TYR A O 1
ATOM 1442 N N . VAL A 1 182 ? -5.256 2.497 17.692 1.00 97.75 182 VAL A N 1
ATOM 1443 C CA . VAL A 1 182 ? -6.545 3.089 18.062 1.00 97.75 182 VAL A CA 1
ATOM 1444 C C . VAL A 1 182 ? -6.431 4.607 18.086 1.00 97.75 182 VAL A C 1
ATOM 1446 O O . VAL A 1 182 ? -5.489 5.163 18.648 1.00 97.75 182 VAL A O 1
ATOM 1449 N N . ILE A 1 183 ? -7.399 5.278 17.470 1.00 97.75 183 ILE A N 1
ATOM 1450 C CA . ILE A 1 183 ? -7.546 6.734 17.445 1.00 97.75 183 ILE A CA 1
ATOM 1451 C C . ILE A 1 183 ? -8.759 7.054 18.333 1.00 97.75 183 ILE A C 1
ATOM 1453 O O . ILE A 1 183 ? -9.896 6.842 17.898 1.00 97.75 183 ILE A O 1
ATOM 1457 N N . PRO A 1 184 ? -8.549 7.496 19.588 1.00 96.94 184 PRO A N 1
ATOM 1458 C CA . PRO A 1 184 ? -9.637 7.667 20.550 1.00 96.94 184 PRO A CA 1
ATOM 1459 C C . PRO A 1 184 ? -10.632 8.748 20.115 1.00 96.94 184 PRO A C 1
ATOM 1461 O O . PRO A 1 184 ? -10.219 9.792 19.606 1.00 96.94 184 PRO A O 1
ATOM 1464 N N . ALA A 1 185 ? -11.930 8.521 20.325 1.00 94.81 185 ALA A N 1
ATOM 1465 C CA . ALA A 1 185 ? -12.980 9.483 19.965 1.00 94.81 185 ALA A CA 1
ATOM 1466 C C . ALA A 1 185 ? -13.205 10.608 20.991 1.00 94.81 185 ALA A C 1
ATOM 1468 O O . ALA A 1 185 ? -13.936 11.550 20.705 1.00 94.81 185 ALA A O 1
ATOM 1469 N N . ASP A 1 186 ? -12.579 10.538 22.164 1.00 92.38 186 ASP A N 1
ATOM 1470 C CA . ASP A 1 186 ? -12.608 11.564 23.217 1.00 92.38 186 ASP A CA 1
ATOM 1471 C C . ASP A 1 186 ? -11.509 12.634 23.058 1.00 92.38 186 ASP A C 1
ATOM 1473 O O . ASP A 1 186 ? -11.314 13.479 23.933 1.00 92.38 186 ASP A O 1
ATOM 1477 N N . GLN A 1 187 ? -10.774 12.624 21.942 1.00 91.19 187 GLN A N 1
ATOM 1478 C CA . GLN A 1 187 ? -9.734 13.612 21.676 1.00 91.19 187 GLN A CA 1
ATOM 1479 C C . GLN A 1 187 ? -10.288 14.931 21.120 1.00 91.19 187 GLN A C 1
ATOM 1481 O O . GLN A 1 187 ? -11.297 14.975 20.423 1.00 91.19 187 GLN A O 1
ATOM 1486 N N . SER A 1 188 ? -9.560 16.026 21.340 1.00 88.75 188 SER A N 1
ATOM 1487 C CA . SER A 1 188 ? -9.948 17.364 20.869 1.00 88.75 188 SER A CA 1
ATOM 1488 C C . SER A 1 188 ? -9.836 17.548 19.346 1.00 88.75 188 SER A C 1
ATOM 1490 O O . SER A 1 188 ? -10.468 18.432 18.770 1.00 88.75 188 SER A O 1
ATOM 1492 N N . ARG A 1 189 ? -9.046 16.722 18.656 1.00 91.31 189 ARG A N 1
ATOM 1493 C CA . ARG A 1 189 ? -8.718 16.873 17.228 1.00 91.31 189 ARG A CA 1
ATOM 1494 C C . ARG A 1 189 ? -9.578 15.990 16.323 1.00 91.31 189 ARG A C 1
ATOM 1496 O O . ARG A 1 189 ? -9.064 15.283 15.468 1.00 91.31 189 ARG A O 1
ATOM 1503 N N . LEU A 1 190 ? -10.899 16.034 16.496 1.00 91.50 190 LEU A N 1
ATOM 1504 C CA . LEU A 1 190 ? -11.821 15.145 15.773 1.00 91.50 190 LEU A CA 1
ATOM 1505 C C . LEU A 1 190 ? -11.794 15.330 14.250 1.00 91.50 190 LEU A C 1
ATOM 1507 O O . LEU A 1 190 ? -11.879 14.343 13.526 1.00 91.50 190 LEU A O 1
ATOM 1511 N N . VAL A 1 191 ? -11.671 16.574 13.769 1.00 92.19 191 VAL A N 1
ATOM 1512 C CA . VAL A 1 191 ? -11.585 16.871 12.325 1.00 92.19 191 VAL A CA 1
ATOM 1513 C C . VAL A 1 191 ? -10.290 16.304 11.744 1.00 92.19 191 VAL A C 1
ATOM 1515 O O . VAL A 1 191 ? -10.345 15.520 10.807 1.00 92.19 191 VAL A O 1
ATOM 1518 N N . GLU A 1 192 ? -9.148 16.582 12.377 1.00 94.69 192 GLU A N 1
ATOM 1519 C CA . GLU A 1 192 ? -7.853 16.033 11.949 1.00 94.69 192 GLU A CA 1
ATOM 1520 C C . GLU A 1 192 ? -7.810 14.504 12.023 1.00 94.69 192 GLU A C 1
ATOM 1522 O O . GLU A 1 192 ? -7.233 13.855 11.155 1.00 94.69 192 GLU A O 1
ATOM 1527 N N . ALA A 1 193 ? -8.444 13.907 13.037 1.00 96.38 193 ALA A N 1
ATOM 1528 C CA . ALA A 1 193 ? -8.571 12.460 13.147 1.00 96.38 193 ALA A CA 1
ATOM 1529 C C . ALA A 1 193 ? -9.392 11.881 11.985 1.00 96.38 193 ALA A C 1
ATOM 1531 O O . ALA A 1 193 ? -8.999 10.866 11.414 1.00 96.38 193 ALA A O 1
ATOM 1532 N N . ALA A 1 194 ? -10.499 12.529 11.606 1.00 95.94 194 ALA A N 1
ATOM 1533 C CA . ALA A 1 194 ? -11.303 12.129 10.455 1.00 95.94 194 ALA A CA 1
ATOM 1534 C C . ALA A 1 194 ? -10.526 12.256 9.137 1.00 95.94 194 ALA A C 1
ATOM 1536 O O . ALA A 1 194 ? -10.517 11.312 8.350 1.00 95.94 194 ALA A O 1
ATOM 1537 N N . ASP A 1 195 ? -9.821 13.368 8.925 1.00 95.50 195 ASP A N 1
ATOM 1538 C CA . ASP A 1 195 ? -9.018 13.590 7.718 1.00 95.50 195 ASP A CA 1
ATOM 1539 C C . ASP A 1 195 ? -7.848 12.603 7.625 1.00 95.50 195 ASP A C 1
ATOM 1541 O O . ASP A 1 195 ? -7.591 12.034 6.564 1.00 95.50 195 ASP A O 1
ATOM 1545 N N . MET A 1 196 ? -7.182 12.316 8.748 1.00 96.12 196 MET A N 1
ATOM 1546 C CA . MET A 1 196 ? -6.143 11.288 8.829 1.00 96.12 196 MET A CA 1
ATOM 1547 C C . MET A 1 196 ? -6.693 9.894 8.506 1.00 96.12 196 MET A C 1
ATOM 1549 O O . MET A 1 196 ? -6.069 9.143 7.759 1.00 96.12 196 MET A O 1
ATOM 1553 N N . VAL A 1 197 ? -7.868 9.542 9.037 1.00 97.25 197 VAL A N 1
ATOM 1554 C CA . VAL A 1 197 ? -8.544 8.269 8.739 1.00 97.25 197 VAL A CA 1
ATOM 1555 C C . VAL A 1 197 ? -8.941 8.179 7.268 1.00 97.25 197 VAL A C 1
ATOM 1557 O O . VAL A 1 197 ? -8.757 7.129 6.654 1.00 97.25 197 VAL A O 1
ATOM 1560 N N . ASN A 1 198 ? -9.435 9.266 6.677 1.00 96.44 198 ASN A N 1
ATOM 1561 C CA . ASN A 1 198 ? -9.763 9.315 5.255 1.00 96.44 198 ASN A CA 1
ATOM 1562 C C . ASN A 1 198 ? -8.508 9.146 4.388 1.00 96.44 198 ASN A C 1
ATOM 1564 O O . ASN A 1 198 ? -8.543 8.384 3.425 1.00 96.44 198 ASN A O 1
ATOM 1568 N N . LEU A 1 199 ? -7.380 9.755 4.770 1.00 94.50 199 LEU A N 1
ATOM 1569 C CA . LEU A 1 199 ? -6.094 9.555 4.096 1.00 94.50 199 LEU A CA 1
ATOM 1570 C C . LEU A 1 199 ? -5.616 8.097 4.190 1.00 94.50 199 LEU A C 1
ATOM 1572 O O . LEU A 1 199 ? -5.206 7.518 3.187 1.00 94.50 199 LEU A O 1
ATOM 1576 N N . LEU A 1 200 ? -5.706 7.473 5.368 1.00 96.06 200 LEU A N 1
ATOM 1577 C CA . LEU A 1 200 ? -5.395 6.048 5.538 1.00 96.06 200 LEU A CA 1
ATOM 1578 C C . LEU A 1 200 ? -6.264 5.174 4.619 1.00 96.06 200 LEU A C 1
ATOM 1580 O O . LEU A 1 200 ? -5.739 4.304 3.923 1.00 96.06 200 LEU A O 1
ATOM 1584 N N . ARG A 1 201 ? -7.574 5.444 4.558 1.00 95.94 201 ARG A N 1
ATOM 1585 C CA . ARG A 1 201 ? -8.510 4.733 3.673 1.00 95.94 201 ARG A CA 1
ATOM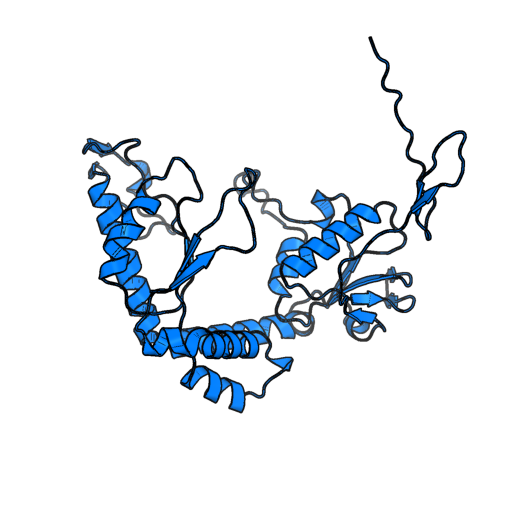 1586 C C . ARG A 1 201 ? -8.195 4.950 2.195 1.00 95.94 201 ARG A C 1
ATOM 1588 O O . ARG A 1 201 ? -8.239 3.988 1.433 1.00 95.94 201 ARG A O 1
ATOM 1595 N N . LEU A 1 202 ? -7.816 6.166 1.798 1.00 92.25 202 LEU A N 1
ATOM 1596 C CA . LEU A 1 202 ? -7.363 6.469 0.437 1.00 92.25 202 LEU A CA 1
ATOM 1597 C C . LEU A 1 202 ? -6.118 5.648 0.061 1.00 92.25 202 LEU A C 1
ATOM 1599 O O . LEU A 1 202 ? -6.012 5.166 -1.062 1.00 92.25 202 LEU A O 1
ATOM 1603 N N . MET A 1 203 ? -5.212 5.410 1.015 1.00 91.94 203 MET A N 1
ATOM 1604 C CA . MET A 1 203 ? -4.043 4.535 0.840 1.00 91.94 203 MET A CA 1
ATOM 1605 C C . MET A 1 203 ? -4.372 3.028 0.889 1.00 91.94 203 MET A C 1
ATOM 1607 O O . MET A 1 203 ? -3.465 2.199 0.786 1.00 91.94 203 MET A O 1
ATOM 1611 N N . GLY A 1 204 ? -5.647 2.658 1.042 1.00 93.00 204 GLY A N 1
ATOM 1612 C CA . GLY A 1 204 ? -6.123 1.273 1.083 1.00 93.00 204 GLY A CA 1
ATOM 1613 C C . GLY A 1 204 ? -6.125 0.630 2.472 1.00 93.00 204 GLY A C 1
ATOM 1614 O O . GLY A 1 204 ? -6.434 -0.555 2.584 1.00 93.00 204 GLY A O 1
ATOM 1615 N N . VAL A 1 205 ? -5.797 1.377 3.532 1.00 97.44 205 VAL A N 1
ATOM 1616 C CA . VAL A 1 205 ? -5.830 0.862 4.907 1.00 97.44 205 VAL A CA 1
ATOM 1617 C C . VAL A 1 205 ? -7.281 0.718 5.374 1.00 97.44 205 VAL A C 1
ATOM 1619 O O . VAL A 1 205 ? -8.059 1.672 5.371 1.00 97.44 205 VAL A O 1
ATOM 1622 N N . GLU A 1 206 ? -7.641 -0.484 5.820 1.00 97.81 206 GLU A N 1
ATOM 1623 C CA . GLU A 1 206 ? -8.928 -0.790 6.439 1.00 97.81 206 GLU A CA 1
ATOM 1624 C C . GLU A 1 206 ? -8.991 -0.136 7.827 1.00 97.81 206 GLU A C 1
ATOM 1626 O O . GLU A 1 206 ? -8.181 -0.425 8.712 1.00 97.81 206 GLU A O 1
ATOM 1631 N N . VAL A 1 207 ? -9.973 0.740 8.033 1.00 98.44 207 VAL A N 1
ATOM 1632 C CA . VAL A 1 207 ? -10.206 1.414 9.315 1.00 98.44 207 VAL A CA 1
ATOM 1633 C C . VAL A 1 207 ? -11.620 1.105 9.779 1.00 98.44 207 VAL A C 1
ATOM 1635 O O . VAL A 1 207 ? -12.568 1.208 9.003 1.00 98.44 207 VAL A O 1
ATOM 1638 N N . HIS A 1 208 ? -11.761 0.719 11.042 1.00 98.50 208 HIS A N 1
ATOM 1639 C CA . HIS A 1 208 ? -13.044 0.396 11.652 1.00 98.50 208 HIS A CA 1
ATOM 1640 C C . HIS A 1 208 ? -13.454 1.485 12.641 1.00 98.50 208 HIS A C 1
ATOM 1642 O O . HIS A 1 208 ? -12.603 2.192 13.172 1.00 98.50 208 HIS A O 1
ATOM 1648 N N . THR A 1 209 ? -14.743 1.595 12.935 1.00 98.06 209 THR A N 1
ATOM 1649 C CA . THR A 1 209 ? -15.268 2.411 14.033 1.00 98.06 209 THR A CA 1
ATOM 1650 C C . THR A 1 209 ? -15.772 1.493 15.135 1.00 98.06 209 THR A C 1
ATOM 1652 O O . THR A 1 209 ? -16.561 0.590 14.870 1.00 98.06 209 THR A O 1
ATOM 1655 N N . ALA A 1 210 ? -15.320 1.718 16.367 1.00 97.81 210 ALA A N 1
ATOM 1656 C CA . ALA A 1 210 ? -15.746 0.970 17.540 1.00 97.81 210 ALA A CA 1
ATOM 1657 C C . ALA A 1 210 ? -17.242 1.194 17.809 1.00 97.81 210 ALA A C 1
ATOM 1659 O O . ALA A 1 210 ? -17.686 2.328 17.993 1.00 97.81 210 ALA A O 1
ATOM 1660 N N . ASN A 1 211 ? -18.021 0.115 17.869 1.00 96.12 211 ASN A N 1
ATOM 1661 C CA . ASN A 1 211 ? -19.469 0.179 18.092 1.00 96.12 211 ASN A CA 1
ATOM 1662 C C . ASN A 1 211 ? -19.810 0.400 19.573 1.00 96.12 211 ASN A C 1
ATOM 1664 O O . ASN A 1 211 ? -20.881 0.902 19.906 1.00 96.12 211 ASN A O 1
ATOM 1668 N N . LYS A 1 212 ? -18.909 -0.021 20.462 1.00 96.00 212 LYS A N 1
ATOM 1669 C CA . LYS A 1 212 ? -19.011 0.083 21.920 1.00 96.00 212 LYS A CA 1
ATOM 1670 C C . LYS A 1 212 ? -17.657 0.487 22.492 1.00 96.00 212 LYS A C 1
ATOM 1672 O O . LYS A 1 212 ? -16.661 0.502 21.773 1.00 96.00 212 LYS A O 1
ATOM 1677 N N . GLU A 1 213 ? -17.636 0.802 23.782 1.00 96.81 213 GLU A N 1
ATOM 1678 C CA . GLU A 1 213 ? -16.378 0.988 24.499 1.00 96.81 213 GLU A CA 1
ATOM 1679 C C . GLU A 1 213 ? -15.522 -0.284 24.414 1.00 96.81 213 GLU A C 1
ATOM 1681 O O . GLU A 1 213 ? -16.009 -1.396 24.637 1.00 96.81 213 GLU A O 1
ATOM 1686 N N . ILE A 1 214 ? -14.247 -0.107 24.085 1.00 96.19 214 ILE A N 1
ATOM 1687 C CA . ILE A 1 214 ? -13.249 -1.168 24.040 1.00 96.19 214 ILE A CA 1
ATOM 1688 C C . ILE A 1 214 ? -12.422 -1.068 25.317 1.00 96.19 214 ILE A C 1
ATOM 1690 O O . ILE A 1 214 ? -11.762 -0.056 25.556 1.00 96.19 214 ILE A O 1
ATOM 1694 N N . ASN A 1 215 ? -12.460 -2.126 26.122 1.00 94.44 215 ASN A N 1
ATOM 1695 C CA . ASN A 1 215 ? -11.678 -2.250 27.345 1.00 94.44 215 ASN A CA 1
ATOM 1696 C C . ASN A 1 215 ? -10.509 -3.203 27.090 1.00 94.44 215 ASN A C 1
ATOM 1698 O O . ASN A 1 215 ? -10.712 -4.387 26.832 1.00 94.44 215 ASN A O 1
ATOM 1702 N N . ILE A 1 216 ? -9.293 -2.672 27.146 1.00 91.12 216 ILE A N 1
ATOM 1703 C CA . ILE A 1 216 ? -8.033 -3.410 27.027 1.00 91.12 216 ILE A CA 1
ATOM 1704 C C . ILE A 1 216 ? -7.208 -3.049 28.256 1.00 91.12 216 ILE A C 1
ATOM 1706 O O . ILE A 1 216 ? -7.349 -1.944 28.764 1.00 91.12 216 ILE A O 1
ATOM 1710 N N . LYS A 1 217 ? -6.378 -3.971 28.747 1.00 81.75 217 LYS A N 1
ATOM 1711 C CA . LYS A 1 217 ? -5.687 -3.897 30.046 1.00 81.75 217 LYS A CA 1
ATOM 1712 C C . LYS A 1 217 ? -5.420 -2.473 30.578 1.00 81.75 217 LYS A C 1
ATOM 1714 O O . LYS A 1 217 ? -5.978 -2.109 31.608 1.00 81.75 217 LYS A O 1
ATOM 1719 N N . ASP A 1 218 ? -4.655 -1.666 29.840 1.00 83.44 218 ASP A N 1
ATOM 1720 C CA . ASP A 1 218 ? -4.228 -0.319 30.259 1.00 83.44 218 ASP A CA 1
ATOM 1721 C C . ASP A 1 218 ? -4.973 0.830 29.542 1.00 83.44 218 ASP A C 1
ATOM 1723 O O . ASP A 1 218 ? -4.648 2.009 29.712 1.00 83.44 218 ASP A O 1
ATOM 1727 N N . HIS A 1 219 ? -5.972 0.515 28.713 1.00 90.19 219 HIS A N 1
ATOM 1728 C CA . HIS A 1 219 ? -6.657 1.479 27.857 1.00 90.19 219 HIS A CA 1
ATOM 1729 C C . HIS A 1 219 ? -8.167 1.243 27.767 1.00 90.19 219 HIS A C 1
ATOM 1731 O O . HIS A 1 219 ? -8.641 0.152 27.454 1.00 90.19 219 HIS A O 1
ATOM 1737 N N . LYS A 1 220 ? -8.929 2.325 27.935 1.00 94.88 220 LYS A N 1
ATOM 1738 C CA . LYS A 1 220 ? -10.351 2.376 27.595 1.00 94.88 220 LYS A CA 1
ATOM 1739 C C . LYS A 1 220 ? -10.541 3.293 26.403 1.00 94.88 220 LYS A C 1
ATOM 1741 O O . LYS A 1 220 ? -10.120 4.447 26.445 1.00 94.88 220 LYS A O 1
ATOM 1746 N N . PHE A 1 221 ? -11.158 2.778 25.349 1.00 96.81 221 PHE A N 1
ATOM 1747 C CA . PHE A 1 221 ? -11.455 3.551 24.151 1.00 96.81 221 PHE A CA 1
ATOM 1748 C C . PHE A 1 221 ? -12.968 3.680 24.000 1.00 96.81 221 PHE A C 1
ATOM 1750 O O . PHE A 1 221 ? -13.639 2.653 23.888 1.00 96.81 221 PHE A O 1
ATOM 1757 N N . PRO A 1 222 ? -13.529 4.899 23.981 1.00 96.69 222 PRO A N 1
ATOM 1758 C CA . PRO A 1 222 ? -14.971 5.086 23.880 1.00 96.69 222 PRO A CA 1
ATOM 1759 C C . PRO A 1 222 ? -15.519 4.565 22.546 1.00 96.69 222 PRO A C 1
ATOM 1761 O O . PRO A 1 222 ? -14.797 4.480 21.544 1.00 96.69 222 PRO A O 1
ATOM 1764 N N . ALA A 1 223 ? -16.823 4.274 22.519 1.00 96.69 223 ALA A N 1
ATOM 1765 C CA . ALA A 1 223 ? -17.544 4.044 21.269 1.00 96.69 223 ALA A CA 1
ATOM 1766 C C . ALA A 1 223 ? -17.314 5.218 20.296 1.00 96.69 223 ALA A C 1
ATOM 1768 O O . ALA A 1 223 ? -17.219 6.374 20.708 1.00 96.69 223 ALA A O 1
ATOM 1769 N N . GLY A 1 224 ? -17.196 4.919 19.005 1.00 95.81 224 GLY A N 1
ATOM 1770 C CA . GLY A 1 224 ? -16.827 5.888 17.972 1.00 95.81 224 GLY A CA 1
ATOM 1771 C C . GLY A 1 224 ? -15.321 6.026 17.730 1.00 95.81 224 GLY A C 1
ATOM 1772 O O . GLY A 1 224 ? -14.940 6.644 16.739 1.00 95.81 224 GLY A O 1
ATOM 1773 N N . SER A 1 225 ? -14.458 5.445 18.576 1.00 97.94 225 SER A N 1
ATOM 1774 C CA . SER A 1 225 ? -13.006 5.430 18.332 1.00 97.94 225 SER A CA 1
ATOM 1775 C C . SER A 1 225 ? -12.686 4.682 17.040 1.00 97.94 225 SER A C 1
ATOM 1777 O O . SER A 1 225 ? -13.317 3.665 16.741 1.00 97.94 225 SER A O 1
ATOM 1779 N N . TYR A 1 226 ? -11.695 5.147 16.280 1.00 98.44 226 TYR A N 1
ATOM 1780 C CA . TYR A 1 226 ? -11.265 4.428 15.083 1.00 98.44 226 TYR A CA 1
ATOM 1781 C C . TYR A 1 226 ? -10.238 3.362 15.438 1.00 98.44 226 TYR A C 1
ATOM 1783 O O . TYR A 1 226 ? -9.313 3.612 16.209 1.00 98.44 226 TYR A O 1
ATOM 1791 N N . VAL A 1 227 ? -10.390 2.182 14.851 1.00 98.31 227 VAL A N 1
ATOM 1792 C CA . VAL A 1 227 ? -9.528 1.023 15.068 1.00 98.31 227 VAL A CA 1
ATOM 1793 C C . VAL A 1 227 ? -8.916 0.621 13.732 1.00 98.31 227 VAL A C 1
ATOM 1795 O O . VAL A 1 227 ? -9.594 0.117 12.833 1.00 98.31 227 VAL A O 1
ATOM 1798 N N . VAL A 1 228 ? -7.614 0.843 13.604 1.00 98.31 228 VAL A N 1
ATOM 1799 C CA . VAL A 1 228 ? -6.800 0.352 12.494 1.00 98.31 228 VAL A CA 1
ATOM 1800 C C . VAL A 1 228 ? -6.244 -1.003 12.912 1.00 98.31 228 VAL A C 1
ATOM 1802 O O . VAL A 1 228 ? -5.208 -1.092 13.570 1.00 98.31 228 VAL A O 1
ATOM 1805 N N . ARG A 1 229 ? -6.977 -2.071 12.595 1.00 97.75 229 ARG A N 1
ATOM 1806 C CA . ARG A 1 229 ? -6.543 -3.439 12.902 1.00 97.75 229 ARG A CA 1
ATOM 1807 C C . ARG A 1 229 ? -5.355 -3.820 12.024 1.00 97.75 229 ARG A C 1
ATOM 1809 O O . ARG A 1 229 ? -5.354 -3.501 10.840 1.00 97.75 229 ARG A O 1
ATOM 1816 N N . MET A 1 230 ? -4.369 -4.530 12.562 1.00 98.00 230 MET A N 1
ATOM 1817 C CA . MET A 1 230 ? -3.171 -4.919 11.803 1.00 98.00 230 MET A CA 1
ATOM 1818 C C . MET A 1 230 ? -3.302 -6.283 11.110 1.00 98.00 230 MET A C 1
ATOM 1820 O O . MET A 1 230 ? -2.369 -6.713 10.434 1.00 98.00 230 MET A O 1
ATOM 1824 N N . ASP A 1 231 ? -4.448 -6.960 11.227 1.00 97.12 231 ASP A N 1
ATOM 1825 C CA . ASP A 1 231 ? -4.762 -8.222 10.545 1.00 97.12 231 ASP A CA 1
ATOM 1826 C C . ASP A 1 231 ? -5.388 -8.009 9.154 1.00 97.12 231 ASP A C 1
ATOM 1828 O O . ASP A 1 231 ? -6.400 -8.601 8.768 1.00 97.12 231 ASP A O 1
ATOM 1832 N N . GLN A 1 232 ? -4.735 -7.147 8.374 1.00 96.31 232 GLN A N 1
ATOM 1833 C CA . GLN A 1 232 ? -5.163 -6.725 7.043 1.00 96.31 232 GLN A CA 1
ATOM 1834 C C . GLN A 1 232 ? -3.989 -6.688 6.044 1.00 96.31 232 GLN A C 1
ATOM 1836 O O . GLN A 1 232 ? -2.830 -6.563 6.455 1.00 96.31 232 GLN A O 1
ATOM 1841 N N . PRO A 1 233 ? -4.251 -6.738 4.724 1.00 95.44 233 PRO A N 1
ATOM 1842 C CA . PRO A 1 233 ? -3.211 -6.696 3.691 1.00 95.44 233 PRO A CA 1
ATOM 1843 C C . PRO A 1 233 ? -2.307 -5.458 3.735 1.00 95.44 233 PRO A C 1
ATOM 1845 O O . PRO A 1 233 ? -1.114 -5.548 3.442 1.00 95.44 233 PRO A O 1
ATOM 1848 N N . TYR A 1 234 ? -2.857 -4.308 4.132 1.00 95.88 234 TYR A N 1
ATOM 1849 C CA . TYR A 1 234 ? -2.148 -3.026 4.182 1.00 95.88 234 TYR A CA 1
ATOM 1850 C C . TYR A 1 234 ? -1.529 -2.723 5.552 1.00 95.88 234 TYR A C 1
ATOM 1852 O O . TYR A 1 234 ? -1.085 -1.602 5.793 1.00 95.88 234 TYR A O 1
ATOM 1860 N N . SER A 1 235 ? -1.411 -3.721 6.435 1.00 96.69 235 SER A N 1
ATOM 1861 C CA . SER A 1 235 ? -0.860 -3.539 7.784 1.00 96.69 235 SER A CA 1
ATOM 1862 C C . SER A 1 235 ? 0.541 -2.927 7.775 1.00 96.69 235 SER A C 1
ATOM 1864 O O . SER A 1 235 ? 0.833 -2.077 8.599 1.00 96.69 235 SER A O 1
ATOM 1866 N N . ARG A 1 236 ? 1.400 -3.276 6.808 1.00 93.25 236 ARG A N 1
ATOM 1867 C CA . ARG A 1 236 ? 2.753 -2.696 6.687 1.00 93.25 236 ARG A CA 1
ATOM 1868 C C . ARG A 1 236 ? 2.731 -1.208 6.330 1.00 93.25 236 ARG A C 1
ATOM 1870 O O . ARG A 1 236 ? 3.612 -0.479 6.766 1.00 93.25 236 ARG A O 1
ATOM 1877 N N . MET A 1 237 ? 1.742 -0.768 5.547 1.00 93.38 237 MET A N 1
ATOM 1878 C CA . MET A 1 237 ? 1.541 0.653 5.247 1.00 93.38 237 MET A CA 1
ATOM 1879 C C . MET A 1 237 ? 1.020 1.388 6.483 1.00 93.38 237 MET A C 1
ATOM 1881 O O . MET A 1 237 ? 1.544 2.439 6.830 1.00 93.38 237 MET A O 1
ATOM 1885 N N . ALA A 1 238 ? 0.031 0.809 7.172 1.00 95.62 238 ALA A N 1
ATOM 1886 C CA . ALA A 1 238 ? -0.496 1.368 8.412 1.00 95.62 238 ALA A CA 1
ATOM 1887 C C . ALA A 1 238 ? 0.601 1.524 9.478 1.00 95.62 238 ALA A C 1
ATOM 1889 O O . ALA A 1 238 ? 0.720 2.591 10.063 1.00 95.62 238 ALA A O 1
ATOM 1890 N N . ASP A 1 239 ? 1.441 0.502 9.664 1.00 93.38 239 ASP A N 1
ATOM 1891 C CA . ASP A 1 239 ? 2.583 0.519 10.590 1.00 93.38 239 ASP A CA 1
ATOM 1892 C C . ASP A 1 239 ? 3.538 1.666 10.256 1.00 93.38 239 ASP A C 1
ATOM 1894 O O . ASP A 1 239 ? 3.834 2.497 11.103 1.00 93.38 239 ASP A O 1
ATOM 1898 N N . MET A 1 240 ? 3.949 1.773 8.988 1.00 91.12 240 MET A N 1
ATOM 1899 C CA . MET A 1 240 ? 4.861 2.825 8.536 1.00 91.12 240 MET A CA 1
ATOM 1900 C C . MET A 1 240 ? 4.314 4.228 8.822 1.00 91.12 240 MET A C 1
ATOM 1902 O O . MET A 1 240 ? 5.057 5.107 9.243 1.00 91.12 240 MET A O 1
ATOM 1906 N N . MET A 1 241 ? 3.014 4.433 8.599 1.00 93.56 241 MET A N 1
ATOM 1907 C CA . MET A 1 241 ? 2.366 5.739 8.734 1.00 93.56 241 MET A CA 1
ATOM 1908 C C . MET A 1 241 ? 1.975 6.083 10.175 1.00 93.56 241 MET A C 1
ATOM 1910 O O . MET A 1 241 ? 1.731 7.250 10.473 1.00 93.56 241 MET A O 1
ATOM 1914 N N . MET A 1 242 ? 1.873 5.098 11.069 1.00 94.44 242 MET A N 1
ATOM 1915 C CA . MET A 1 242 ? 1.335 5.287 12.422 1.00 94.44 242 MET A CA 1
ATOM 1916 C C . MET A 1 242 ? 2.362 5.049 13.528 1.00 94.44 242 MET A C 1
ATOM 1918 O O . MET A 1 242 ? 2.194 5.604 14.612 1.00 94.44 242 MET A O 1
ATOM 1922 N N . ASP A 1 243 ? 3.405 4.250 13.288 1.00 91.62 243 ASP A N 1
ATOM 1923 C CA . ASP A 1 243 ? 4.390 3.930 14.317 1.00 91.62 243 ASP A CA 1
ATOM 1924 C C . ASP A 1 243 ? 5.400 5.057 14.534 1.00 91.62 243 ASP A C 1
ATOM 1926 O O . ASP A 1 243 ? 5.754 5.820 13.623 1.00 91.62 243 ASP A O 1
ATOM 1930 N N . THR A 1 244 ? 5.903 5.124 15.764 1.00 87.44 244 THR A N 1
ATOM 1931 C CA . THR A 1 244 ? 7.012 6.006 16.121 1.00 87.44 244 THR A CA 1
ATOM 1932 C C . THR A 1 244 ? 8.300 5.454 15.525 1.00 87.44 244 THR A C 1
ATOM 1934 O O . THR A 1 244 ? 8.708 4.337 15.837 1.00 87.44 244 THR A O 1
ATOM 1937 N N . GLN A 1 245 ? 8.959 6.249 14.685 1.00 83.38 245 GLN A N 1
ATOM 1938 C CA . GLN A 1 245 ? 10.258 5.889 14.125 1.00 83.38 245 GLN A CA 1
ATOM 1939 C C . GLN A 1 245 ? 11.366 6.201 15.136 1.00 83.38 245 GLN A C 1
ATOM 1941 O O . GLN A 1 245 ? 11.448 7.315 15.656 1.00 83.38 245 GLN A O 1
ATOM 1946 N N . TYR A 1 246 ? 12.223 5.217 15.402 1.00 83.31 246 TYR A N 1
ATOM 1947 C CA . TYR A 1 246 ? 13.379 5.360 16.283 1.00 83.31 246 TYR A CA 1
ATOM 1948 C C . TYR A 1 246 ? 14.653 5.359 15.444 1.00 83.31 246 TYR A C 1
ATOM 1950 O O . TYR A 1 246 ? 14.965 4.371 14.782 1.00 83.31 246 TYR A O 1
ATOM 1958 N N . TYR A 1 247 ? 15.387 6.466 15.491 1.00 80.50 247 TYR A N 1
ATOM 1959 C CA . TYR A 1 247 ? 16.671 6.619 14.815 1.00 80.50 247 TYR A CA 1
ATOM 1960 C C . TYR A 1 247 ? 17.808 6.459 15.820 1.00 80.50 247 TYR A C 1
ATOM 1962 O O . TYR A 1 247 ? 17.691 6.879 16.975 1.00 80.50 247 TYR A O 1
ATOM 1970 N N . ASN A 1 248 ? 18.913 5.852 15.389 1.00 82.88 248 ASN A N 1
ATOM 1971 C CA . ASN A 1 248 ? 20.106 5.794 16.216 1.00 82.88 248 ASN A CA 1
ATOM 1972 C C . ASN A 1 248 ? 20.682 7.209 16.347 1.00 82.88 248 ASN A C 1
ATOM 1974 O O . ASN A 1 248 ? 20.875 7.901 15.353 1.00 82.88 248 ASN A O 1
ATOM 1978 N N . VAL A 1 249 ? 20.980 7.638 17.572 1.00 85.75 249 VAL A N 1
ATOM 1979 C CA . VAL A 1 249 ? 21.532 8.978 17.845 1.00 85.75 249 VAL A CA 1
ATOM 1980 C C .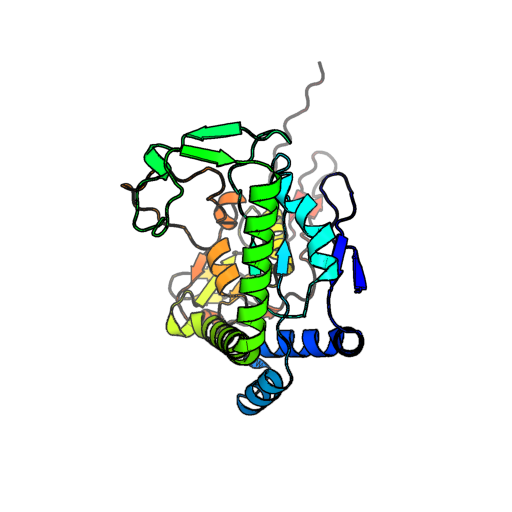 VAL A 1 249 ? 22.905 9.205 17.205 1.00 85.75 249 VAL A C 1
ATOM 1982 O O . VAL A 1 249 ? 23.318 10.350 17.048 1.00 85.75 249 VAL A O 1
ATOM 1985 N N . ASN A 1 250 ? 23.600 8.123 16.845 1.00 90.31 250 ASN A N 1
ATOM 1986 C CA . ASN A 1 250 ? 24.891 8.164 16.163 1.00 90.31 250 ASN A CA 1
ATOM 1987 C C . ASN A 1 250 ? 24.767 8.236 14.634 1.00 90.31 250 ASN A C 1
ATOM 1989 O O . ASN A 1 250 ? 25.775 8.466 13.965 1.00 90.31 250 ASN A O 1
ATOM 1993 N N . ASP A 1 251 ? 23.571 8.025 14.076 1.00 82.69 251 ASP A N 1
ATOM 1994 C CA . ASP A 1 251 ? 23.356 8.182 12.640 1.00 82.69 251 ASP A CA 1
ATOM 1995 C C . ASP A 1 251 ? 23.369 9.677 12.272 1.00 82.69 251 ASP A C 1
ATOM 1997 O O . ASP A 1 251 ? 23.002 10.533 13.088 1.00 82.69 251 ASP A O 1
ATOM 2001 N N . PRO A 1 252 ? 23.778 10.031 11.038 1.00 81.56 252 PRO A N 1
ATOM 2002 C CA . PRO A 1 252 ? 23.616 11.387 10.535 1.00 81.56 252 PRO A CA 1
ATOM 2003 C C . PRO A 1 252 ? 22.176 11.863 10.713 1.00 81.56 252 PRO A C 1
ATOM 2005 O O . PRO A 1 252 ? 21.233 11.081 10.573 1.00 81.56 252 PRO A O 1
ATOM 2008 N N . ARG A 1 253 ? 22.008 13.163 10.991 1.00 79.31 253 ARG A N 1
ATOM 2009 C CA . ARG A 1 253 ? 20.672 13.746 11.152 1.00 79.31 253 ARG A CA 1
ATOM 2010 C C . ARG A 1 253 ? 19.812 13.392 9.937 1.00 79.31 253 ARG A C 1
ATOM 2012 O O . ARG A 1 253 ? 20.246 13.651 8.811 1.00 79.31 253 ARG A O 1
ATOM 2019 N N . PRO A 1 254 ? 18.626 12.808 10.155 1.00 70.06 254 PRO A N 1
ATOM 2020 C CA . PRO A 1 254 ? 17.780 12.409 9.054 1.00 70.06 254 PRO A CA 1
ATOM 2021 C C . PRO A 1 254 ? 17.255 13.659 8.335 1.00 70.06 254 PRO A C 1
ATOM 2023 O O . PRO A 1 254 ? 17.062 14.713 8.945 1.00 70.06 254 PRO A O 1
ATOM 2026 N N . TYR A 1 255 ? 17.085 13.539 7.021 1.00 69.56 255 TYR A N 1
ATOM 2027 C CA . TYR A 1 255 ? 16.562 14.601 6.163 1.00 69.56 255 TYR A CA 1
ATOM 2028 C C . TYR A 1 255 ? 15.111 14.945 6.553 1.00 69.56 255 TYR A C 1
ATOM 2030 O O . TYR A 1 255 ? 14.404 14.105 7.112 1.00 69.56 255 TYR A O 1
ATOM 2038 N N . ASP A 1 256 ? 14.655 16.164 6.283 1.00 64.00 256 ASP A N 1
ATOM 2039 C CA . ASP A 1 256 ? 13.321 16.654 6.661 1.00 64.00 256 ASP A CA 1
ATOM 2040 C C . ASP A 1 256 ? 12.163 15.850 6.037 1.00 64.00 256 ASP A C 1
ATOM 2042 O O . ASP A 1 256 ? 11.114 15.716 6.667 1.00 64.00 256 ASP A O 1
ATOM 2046 N N . ASP A 1 257 ? 12.387 15.174 4.905 1.00 59.97 257 ASP A N 1
ATOM 2047 C CA . ASP A 1 257 ? 11.408 14.267 4.272 1.00 59.97 257 ASP A CA 1
ATOM 2048 C C . ASP A 1 257 ? 11.294 12.863 4.914 1.00 59.97 257 ASP A C 1
ATOM 2050 O O . ASP A 1 257 ? 10.651 11.965 4.367 1.00 59.97 257 ASP A O 1
ATOM 2054 N N . THR A 1 258 ? 11.926 12.618 6.065 1.00 67.00 258 THR A N 1
ATOM 2055 C CA . THR A 1 258 ? 11.919 11.291 6.729 1.00 67.00 258 THR A CA 1
ATOM 2056 C C . THR A 1 258 ? 10.837 11.126 7.802 1.00 67.00 258 THR A C 1
ATOM 2058 O O . THR A 1 258 ? 10.664 10.040 8.361 1.00 67.00 258 THR A O 1
ATOM 2061 N N . GLY A 1 259 ? 10.101 12.196 8.119 1.00 70.62 259 GLY A N 1
ATOM 2062 C CA . GLY A 1 259 ? 9.023 12.178 9.105 1.00 70.62 259 GLY A CA 1
ATOM 2063 C C . GLY A 1 259 ? 7.657 11.964 8.458 1.00 70.62 259 GLY A C 1
ATOM 2064 O O . GLY A 1 259 ? 7.098 12.894 7.891 1.00 70.62 259 GLY A O 1
ATOM 2065 N N . TRP A 1 260 ? 7.081 10.767 8.590 1.00 81.75 260 TRP A N 1
ATOM 2066 C CA . TRP A 1 260 ? 5.745 10.439 8.052 1.00 81.75 260 TRP A CA 1
ATOM 2067 C C . TRP A 1 260 ? 4.778 9.838 9.085 1.00 81.75 260 TRP A C 1
ATOM 2069 O O . TRP A 1 260 ? 3.719 9.331 8.719 1.00 81.75 260 TRP A O 1
ATOM 2079 N N . THR A 1 261 ? 5.095 9.914 10.383 1.00 90.38 261 THR A N 1
ATOM 2080 C CA . THR A 1 261 ? 4.191 9.453 11.451 1.00 90.38 261 THR A CA 1
ATOM 2081 C C . THR A 1 261 ? 2.982 10.391 11.561 1.00 90.38 261 THR A C 1
ATOM 2083 O O . THR A 1 261 ? 3.041 11.448 12.195 1.00 90.38 261 THR A O 1
ATOM 2086 N N . LEU A 1 262 ? 1.862 9.998 10.950 1.00 92.94 262 LEU A N 1
ATOM 2087 C CA . LEU A 1 262 ? 0.672 10.828 10.748 1.00 92.94 262 LEU A CA 1
ATOM 2088 C C . LEU A 1 262 ? 0.071 11.361 12.050 1.00 92.94 262 LEU A C 1
ATOM 2090 O O . LEU A 1 262 ? -0.341 12.519 12.097 1.00 92.94 262 LEU A O 1
ATOM 2094 N N . GLY A 1 263 ? 0.051 10.546 13.110 1.00 93.56 263 GLY A N 1
ATOM 2095 C CA . GLY A 1 263 ? -0.462 10.964 14.416 1.00 93.56 263 GLY A CA 1
ATOM 2096 C C . GLY A 1 263 ? 0.282 12.188 14.958 1.00 93.56 263 GLY A C 1
ATOM 2097 O O . GLY A 1 263 ? -0.339 13.187 15.312 1.00 93.56 263 GLY A O 1
ATOM 2098 N N . ALA A 1 264 ? 1.616 12.152 14.942 1.00 91.81 264 ALA A N 1
ATOM 2099 C CA . ALA A 1 264 ? 2.441 13.275 15.380 1.00 91.81 264 ALA A CA 1
ATOM 2100 C C . ALA A 1 264 ? 2.319 14.479 14.430 1.00 91.81 264 ALA A C 1
ATOM 2102 O O . ALA A 1 264 ? 2.089 15.594 14.894 1.00 91.81 264 ALA A O 1
ATOM 2103 N N . LEU A 1 265 ? 2.391 14.249 13.111 1.00 90.75 265 LEU A N 1
ATOM 2104 C CA . LEU A 1 265 ? 2.299 15.306 12.093 1.00 90.75 265 LEU A CA 1
ATOM 2105 C C . LEU A 1 265 ? 0.994 16.104 12.171 1.00 90.75 265 LEU A C 1
ATOM 2107 O O . LEU A 1 265 ? 0.990 17.313 11.960 1.00 90.75 265 LEU A O 1
ATOM 2111 N N . ARG A 1 266 ? -0.117 15.434 12.485 1.00 91.12 266 ARG A N 1
ATOM 2112 C CA . ARG A 1 266 ? -1.447 16.055 12.575 1.00 91.12 266 ARG A CA 1
ATOM 2113 C C . ARG A 1 266 ? -1.850 16.419 14.000 1.00 91.12 266 ARG A C 1
ATOM 2115 O O . ARG A 1 266 ? -2.958 16.905 14.217 1.00 91.12 266 ARG A O 1
ATOM 2122 N N . ASN A 1 267 ? -0.971 16.185 14.978 1.00 94.12 267 ASN A N 1
ATOM 2123 C CA . ASN A 1 267 ? -1.270 16.336 16.402 1.00 94.12 267 ASN A CA 1
ATOM 2124 C C . ASN A 1 267 ? -2.542 15.560 16.823 1.00 94.12 267 ASN A C 1
ATOM 2126 O O . ASN A 1 267 ? -3.363 16.041 17.605 1.00 94.12 267 ASN A O 1
ATOM 2130 N N . VAL A 1 268 ? -2.724 14.365 16.259 1.00 95.88 268 VAL A N 1
ATOM 2131 C CA . VAL A 1 268 ? -3.827 13.438 16.533 1.00 95.88 268 VAL A CA 1
ATOM 2132 C C . VAL A 1 268 ? -3.330 12.369 17.496 1.00 95.88 268 VAL A C 1
ATOM 2134 O O . VAL A 1 268 ? -2.315 11.712 17.253 1.00 95.88 268 VAL A O 1
ATOM 2137 N N . LYS A 1 269 ? -4.065 12.150 18.591 1.00 95.75 269 LYS A N 1
ATOM 2138 C CA . LYS A 1 269 ? -3.723 11.095 19.548 1.00 95.75 269 LYS A CA 1
ATOM 2139 C C . LYS A 1 269 ? -3.951 9.738 18.889 1.00 95.75 269 LYS A C 1
ATOM 2141 O O . LYS A 1 269 ? -5.063 9.422 18.462 1.00 95.75 269 LYS A O 1
ATOM 2146 N N . THR A 1 270 ? -2.898 8.932 18.861 1.00 95.94 270 THR A N 1
ATOM 2147 C CA . THR A 1 270 ? -2.912 7.546 18.390 1.00 95.94 270 THR A CA 1
ATOM 2148 C C . THR A 1 270 ? -2.336 6.661 19.487 1.00 95.94 270 THR A C 1
ATOM 2150 O O . THR A 1 270 ? -1.438 7.073 20.221 1.00 95.94 270 THR A O 1
ATOM 2153 N N . VAL A 1 271 ? -2.898 5.469 19.661 1.00 95.81 271 VAL A N 1
ATOM 2154 C CA . VAL A 1 271 ? -2.471 4.519 20.689 1.00 95.81 271 VAL A CA 1
ATOM 2155 C C . VAL A 1 271 ? -2.118 3.204 20.020 1.00 95.81 271 VAL A C 1
ATOM 2157 O O . VAL A 1 271 ? -2.962 2.573 19.384 1.00 95.81 271 VAL A O 1
ATOM 2160 N N . ARG A 1 272 ? -0.856 2.801 20.163 1.00 96.25 272 ARG A N 1
ATOM 2161 C CA . ARG A 1 272 ? -0.348 1.508 19.709 1.00 96.25 272 ARG A CA 1
ATOM 2162 C C . ARG A 1 272 ? -0.796 0.425 20.688 1.00 96.25 272 ARG A C 1
ATOM 2164 O O . ARG A 1 272 ? -0.418 0.460 21.854 1.00 96.25 272 ARG A O 1
ATOM 2171 N N . VAL A 1 273 ? -1.577 -0.542 20.219 1.00 96.06 273 VAL A N 1
ATOM 2172 C CA . VAL A 1 273 ? -2.139 -1.621 21.040 1.00 96.06 273 VAL A CA 1
ATOM 2173 C C . VAL A 1 273 ? -1.527 -2.951 20.618 1.00 96.06 273 VAL A C 1
ATOM 2175 O O . VAL A 1 273 ? -1.718 -3.404 19.491 1.00 96.06 273 VAL A O 1
ATOM 2178 N N . THR A 1 274 ? -0.788 -3.594 21.520 1.00 95.44 274 THR A N 1
ATOM 2179 C CA . THR A 1 274 ? -0.196 -4.926 21.296 1.00 95.44 274 THR A CA 1
ATOM 2180 C C . THR A 1 274 ? -1.116 -6.068 21.708 1.00 95.44 274 THR A C 1
ATOM 2182 O O . THR A 1 274 ? -0.942 -7.183 21.226 1.00 95.44 274 THR A O 1
ATOM 2185 N N . ASP A 1 275 ? -2.088 -5.800 22.580 1.00 94.94 275 ASP A N 1
ATOM 2186 C CA . ASP A 1 275 ? -3.027 -6.803 23.067 1.00 94.94 275 ASP A CA 1
ATOM 2187 C C . ASP A 1 275 ? -3.987 -7.245 21.954 1.00 94.94 275 ASP A C 1
ATOM 2189 O O . ASP A 1 275 ? -4.689 -6.434 21.346 1.00 94.94 275 ASP A O 1
ATOM 2193 N N . MET A 1 276 ? -4.026 -8.553 21.711 1.00 94.75 276 MET A N 1
ATOM 2194 C CA . MET A 1 276 ? -4.811 -9.186 20.656 1.00 94.75 276 MET A CA 1
ATOM 2195 C C . MET A 1 276 ? -6.324 -9.107 20.882 1.00 94.75 276 MET A C 1
ATOM 2197 O O . MET A 1 276 ? -7.071 -9.218 19.910 1.00 94.75 276 MET A O 1
ATOM 2201 N N . VAL A 1 277 ? -6.784 -8.859 22.115 1.00 93.88 277 VAL A N 1
ATOM 2202 C CA . VAL A 1 277 ? -8.214 -8.695 22.441 1.00 93.88 277 VAL A CA 1
ATOM 2203 C C . VAL A 1 277 ? -8.863 -7.584 21.607 1.00 93.88 277 VAL A C 1
ATOM 2205 O O . VAL A 1 277 ? -10.045 -7.666 21.278 1.00 93.88 277 VAL A O 1
ATOM 2208 N N . VAL A 1 278 ? -8.091 -6.577 21.178 1.00 95.50 278 VAL A N 1
ATOM 2209 C CA . VAL A 1 278 ? -8.583 -5.490 20.314 1.00 95.50 278 VAL A CA 1
ATOM 2210 C C . VAL A 1 278 ? -9.142 -5.977 18.972 1.00 95.50 278 VAL A C 1
ATOM 2212 O O . VAL A 1 278 ? -10.005 -5.314 18.403 1.00 95.50 278 VAL A O 1
ATOM 2215 N N . LEU A 1 279 ? -8.682 -7.124 18.457 1.00 95.62 279 LEU A N 1
ATOM 2216 C CA . LEU A 1 279 ? -9.153 -7.664 17.175 1.00 95.62 279 LEU A CA 1
ATOM 2217 C C . LEU A 1 279 ? -10.562 -8.261 17.258 1.00 95.62 279 LEU A C 1
ATOM 2219 O O . LEU A 1 279 ? -11.245 -8.351 16.238 1.00 95.62 279 LEU A O 1
ATOM 2223 N N . GLU A 1 280 ? -10.998 -8.624 18.463 1.00 94.44 280 GLU A N 1
ATOM 2224 C CA . GLU A 1 280 ? -12.333 -9.161 18.744 1.00 94.44 280 GLU A CA 1
ATOM 2225 C C . GLU A 1 280 ? -13.326 -8.055 19.140 1.00 94.44 280 GLU A C 1
ATOM 2227 O O . GLU A 1 280 ? -14.513 -8.308 19.356 1.00 94.44 280 GLU A O 1
ATOM 2232 N N . ALA A 1 281 ? -12.857 -6.806 19.246 1.00 93.06 281 ALA A N 1
ATOM 2233 C CA . ALA A 1 281 ? -13.702 -5.686 19.617 1.00 93.06 281 ALA A CA 1
ATOM 2234 C C . ALA A 1 281 ? -14.810 -5.454 18.569 1.00 93.06 281 ALA A C 1
ATOM 2236 O O . ALA A 1 281 ? -14.531 -5.436 17.365 1.00 93.06 281 ALA A O 1
ATOM 2237 N N . PRO A 1 282 ? -16.066 -5.216 18.995 1.00 93.94 282 PRO A N 1
ATOM 2238 C CA . PRO A 1 282 ? -17.162 -4.961 18.071 1.00 93.94 282 PRO A CA 1
ATOM 2239 C C . PRO A 1 282 ? -16.930 -3.630 17.351 1.00 93.94 282 PRO A C 1
ATOM 2241 O O . PRO A 1 282 ? -17.069 -2.557 17.944 1.00 93.94 282 PRO A O 1
ATOM 2244 N N . ALA A 1 283 ? -16.589 -3.698 16.067 1.00 95.75 283 ALA A N 1
ATOM 2245 C CA . ALA A 1 283 ? -16.290 -2.537 15.245 1.00 95.75 283 ALA A CA 1
ATOM 2246 C C . ALA A 1 283 ? -16.757 -2.747 13.800 1.00 95.75 283 ALA A C 1
ATOM 2248 O O . ALA A 1 283 ? -16.658 -3.847 13.258 1.00 95.75 283 ALA A O 1
ATOM 2249 N N . ASN A 1 284 ? -17.245 -1.682 13.168 1.00 97.44 284 ASN A N 1
ATOM 2250 C CA . ASN A 1 284 ? -17.719 -1.710 11.786 1.00 97.44 284 ASN A CA 1
ATOM 2251 C C . ASN A 1 284 ? -16.663 -1.130 10.846 1.00 97.44 284 ASN A C 1
ATOM 2253 O O . ASN A 1 284 ? -16.121 -0.062 11.121 1.00 97.44 284 ASN A O 1
ATOM 2257 N N . LEU A 1 285 ? -16.393 -1.800 9.723 1.00 97.75 285 LEU A N 1
ATOM 2258 C CA . LEU A 1 285 ? -15.510 -1.273 8.681 1.00 97.75 285 LEU A CA 1
ATOM 2259 C C . LEU A 1 285 ? -16.089 0.025 8.094 1.00 97.75 285 LEU A C 1
ATOM 2261 O O . LEU A 1 285 ? -17.269 0.087 7.745 1.00 97.75 285 LEU A O 1
ATOM 2265 N N . LEU A 1 286 ? -15.257 1.058 7.951 1.00 97.06 286 LEU A N 1
ATOM 2266 C CA . LEU A 1 286 ? -15.662 2.318 7.331 1.00 97.06 286 LEU A CA 1
ATOM 2267 C C . LEU A 1 286 ? -15.855 2.159 5.817 1.00 97.06 286 LEU A C 1
ATOM 2269 O O . LEU A 1 286 ? -14.891 2.085 5.048 1.00 97.06 286 LEU A O 1
ATOM 2273 N N . ALA A 1 287 ? -17.116 2.174 5.386 1.00 94.81 287 ALA A N 1
ATOM 2274 C CA . ALA A 1 287 ? -17.499 2.059 3.979 1.00 94.81 287 ALA A CA 1
ATOM 2275 C C . ALA A 1 287 ? -17.375 3.379 3.192 1.00 94.81 287 ALA A C 1
ATOM 2277 O O . ALA A 1 287 ? -17.207 3.356 1.976 1.00 94.81 287 ALA A O 1
ATOM 2278 N N . SER A 1 288 ? -17.413 4.528 3.869 1.00 94.75 288 SER A N 1
ATOM 2279 C CA . SER A 1 288 ? -17.328 5.859 3.259 1.00 94.75 288 SER A CA 1
ATOM 2280 C C . SER A 1 288 ? -16.451 6.795 4.080 1.00 94.75 288 SER A C 1
ATOM 2282 O O . SER A 1 288 ? -16.109 6.495 5.225 1.00 94.75 288 SER A O 1
ATOM 2284 N N . ASP A 1 289 ? -16.124 7.946 3.499 1.00 93.94 289 ASP A N 1
ATOM 2285 C CA . ASP A 1 289 ? -15.342 8.970 4.183 1.00 93.94 289 ASP A CA 1
ATOM 2286 C C . ASP A 1 289 ? -16.058 9.478 5.430 1.00 93.94 289 ASP A C 1
ATOM 2288 O O . ASP A 1 289 ? -17.274 9.706 5.450 1.00 93.94 289 ASP A O 1
ATOM 2292 N N . VAL A 1 290 ? -15.269 9.661 6.479 1.00 94.25 290 VAL A N 1
ATOM 2293 C CA . VAL A 1 290 ? -15.706 10.214 7.749 1.00 94.25 290 VAL A CA 1
ATOM 2294 C C . VAL A 1 290 ? -15.956 11.704 7.571 1.00 94.25 290 VAL A C 1
ATOM 2296 O O . VAL A 1 290 ? -15.119 12.429 7.038 1.00 94.25 290 VAL A O 1
ATOM 2299 N N . ARG A 1 291 ? -17.098 12.175 8.078 1.00 91.19 291 ARG A N 1
ATOM 2300 C CA . ARG A 1 291 ? -17.432 13.599 8.148 1.00 91.19 291 ARG A CA 1
ATOM 2301 C C . ARG A 1 291 ? -17.792 13.973 9.574 1.00 91.19 291 ARG A C 1
ATOM 2303 O O . ARG A 1 291 ? -18.775 13.473 10.120 1.00 91.19 291 ARG A O 1
ATOM 2310 N N . VAL A 1 292 ? -17.029 14.886 10.164 1.00 86.88 292 VAL A N 1
ATOM 2311 C CA . VAL A 1 292 ? -17.333 15.422 11.494 1.00 86.88 292 VAL A CA 1
ATOM 2312 C C . VAL A 1 292 ? -18.415 16.485 11.358 1.00 86.88 292 VAL A C 1
ATOM 2314 O O . VAL A 1 292 ? -18.228 17.497 10.687 1.00 86.88 292 VAL A O 1
ATOM 2317 N N . ARG A 1 293 ? -19.566 16.264 11.999 1.00 79.50 293 ARG A N 1
ATOM 2318 C CA . ARG A 1 293 ? -20.638 17.263 12.053 1.00 79.50 293 ARG A CA 1
ATOM 2319 C C . ARG A 1 293 ? -20.446 18.158 13.272 1.00 79.50 293 ARG A C 1
ATOM 2321 O O . ARG A 1 293 ? -20.471 17.686 14.410 1.00 79.50 293 ARG A O 1
ATOM 2328 N N . GLY A 1 294 ? -20.268 19.449 13.016 1.00 71.38 294 GLY A N 1
ATOM 2329 C CA . GLY A 1 294 ? -20.354 20.489 14.033 1.00 71.38 294 GLY A CA 1
ATOM 2330 C C . GLY A 1 294 ? -21.789 20.987 14.204 1.00 71.38 294 GLY A C 1
ATOM 2331 O O . GLY A 1 294 ? -22.598 20.923 13.278 1.00 71.38 294 GLY A O 1
ATOM 2332 N N . ARG A 1 295 ? -22.096 21.524 15.382 1.00 63.22 295 ARG A N 1
ATOM 2333 C CA . ARG A 1 295 ? -23.288 22.328 15.656 1.00 63.22 295 ARG A CA 1
ATOM 2334 C C . ARG A 1 295 ? -22.846 23.729 16.070 1.00 63.22 295 ARG A C 1
ATOM 2336 O O . ARG A 1 295 ? -21.925 23.874 16.872 1.00 63.22 295 ARG A O 1
ATOM 2343 N N . LEU A 1 296 ? -23.512 24.746 15.528 1.00 63.00 296 LEU A N 1
ATOM 2344 C CA . LEU A 1 296 ? -23.392 26.124 16.000 1.00 63.00 296 LEU A CA 1
ATOM 2345 C C . LEU A 1 296 ? -24.245 26.279 17.260 1.00 63.00 296 LEU A C 1
ATOM 2347 O O . LEU A 1 296 ? -25.450 26.026 17.223 1.00 63.00 296 LEU A O 1
ATOM 2351 N N . VAL A 1 297 ? -23.622 26.662 18.375 1.00 64.12 297 VAL A N 1
ATOM 2352 C CA . VAL A 1 297 ? -24.307 26.738 19.682 1.00 64.12 297 VAL A CA 1
ATOM 2353 C C . VAL A 1 297 ? -24.719 28.170 20.056 1.00 64.12 297 VAL A C 1
ATOM 2355 O O . VAL A 1 297 ? -25.435 28.365 21.031 1.00 64.12 297 VAL A O 1
ATOM 2358 N N . SER A 1 298 ? -24.325 29.190 19.281 1.00 53.88 298 SER A N 1
ATOM 2359 C CA . SER A 1 298 ? -24.802 30.566 19.483 1.00 53.88 298 SER A CA 1
ATOM 2360 C C . SER A 1 298 ? -24.609 31.456 18.242 1.00 53.88 298 SER A C 1
ATOM 2362 O O . SER A 1 298 ? -23.546 31.385 17.621 1.00 53.88 298 SER A O 1
ATOM 2364 N N . PRO A 1 299 ? -25.581 32.328 17.904 1.00 56.56 299 PRO A N 1
ATOM 2365 C CA . PRO A 1 299 ? -25.456 33.313 16.825 1.00 56.56 299 PRO A CA 1
ATOM 2366 C C . PRO A 1 299 ? -24.626 34.556 17.199 1.00 56.56 299 PRO A C 1
ATOM 2368 O O . PRO A 1 299 ? -24.212 35.291 16.311 1.00 56.56 299 PRO A O 1
ATOM 2371 N N . ILE A 1 300 ? -24.359 34.807 18.489 1.00 56.44 300 ILE A N 1
ATOM 2372 C CA . ILE A 1 300 ? -23.706 36.053 18.955 1.00 56.44 300 ILE A CA 1
ATOM 2373 C C . ILE A 1 300 ? -22.181 35.881 19.093 1.00 56.44 300 ILE A C 1
ATOM 2375 O O . ILE A 1 300 ? -21.422 36.845 19.002 1.00 56.44 300 ILE A O 1
ATOM 2379 N N . ARG A 1 301 ? -21.712 34.638 19.264 1.00 52.53 301 ARG A N 1
ATOM 2380 C CA . ARG A 1 301 ? -20.305 34.222 19.146 1.00 52.53 301 ARG A CA 1
ATOM 2381 C C . ARG A 1 301 ? -20.286 32.780 18.633 1.00 52.53 301 ARG A C 1
ATOM 2383 O O . ARG A 1 301 ? -20.675 31.896 19.400 1.00 52.53 301 ARG A O 1
ATOM 2390 N N . PRO A 1 302 ? -19.875 32.512 17.382 1.00 46.75 302 PRO A N 1
ATOM 2391 C CA . PRO A 1 302 ? -19.918 31.158 16.851 1.00 46.75 302 PRO A CA 1
ATOM 2392 C C . PRO A 1 302 ? -18.954 30.263 17.637 1.00 46.75 302 PRO A C 1
ATOM 2394 O O . PRO A 1 302 ? -17.736 30.375 17.527 1.00 46.75 302 PRO A O 1
ATOM 2397 N N . LEU A 1 303 ? -19.522 29.377 18.454 1.00 48.56 303 LEU A N 1
ATOM 2398 C CA . LEU A 1 303 ? -18.827 28.240 19.039 1.00 48.56 303 LEU A CA 1
ATOM 2399 C C . LEU A 1 303 ? -19.194 27.016 18.200 1.00 48.56 303 LEU A C 1
ATOM 2401 O O . LEU A 1 303 ? -20.370 26.649 18.131 1.00 48.56 303 LEU A O 1
ATOM 2405 N N . VAL A 1 304 ? -18.203 26.416 17.542 1.00 49.38 304 VAL A N 1
ATOM 2406 C CA . VAL A 1 304 ? -18.379 25.152 16.822 1.00 49.38 304 VAL A CA 1
ATOM 2407 C C . VAL A 1 304 ? -18.140 24.019 17.809 1.00 49.38 304 VAL A C 1
ATOM 2409 O O . VAL A 1 304 ? -17.017 23.805 18.259 1.00 49.38 304 VAL A O 1
ATOM 2412 N N . THR A 1 305 ? -19.191 23.282 18.151 1.00 51.53 305 THR A N 1
ATOM 2413 C CA . THR A 1 305 ? -19.076 22.074 18.977 1.00 51.53 305 THR A CA 1
ATOM 2414 C C . THR A 1 305 ? -19.288 20.848 18.108 1.00 51.53 305 THR A C 1
ATOM 2416 O O . THR A 1 305 ? -20.255 20.803 17.349 1.00 51.53 305 THR A O 1
ATOM 2419 N N . SER A 1 306 ? -18.423 19.842 18.215 1.00 49.19 306 SER A N 1
ATOM 2420 C CA . SER A 1 306 ? -18.734 18.524 17.653 1.00 49.19 306 SER A CA 1
ATOM 2421 C C . SER A 1 306 ? -19.859 17.875 18.470 1.00 49.19 306 SER A C 1
ATOM 2423 O O . SER A 1 306 ? -20.023 18.195 19.647 1.00 49.19 306 SER A O 1
ATOM 2425 N N . LEU A 1 307 ? -20.621 16.954 17.873 1.00 45.84 307 LEU A N 1
ATOM 2426 C CA . LEU A 1 307 ? -21.720 16.245 18.552 1.00 45.84 307 LEU A CA 1
ATOM 2427 C C . LEU A 1 307 ? -21.282 15.416 19.783 1.00 45.84 307 LEU A C 1
ATOM 2429 O O . LEU A 1 307 ? -22.143 14.944 20.519 1.00 45.84 307 LEU A O 1
ATOM 2433 N N . THR A 1 308 ? -19.977 15.264 20.027 1.00 41.75 308 THR A N 1
ATOM 2434 C CA . THR A 1 308 ? -19.402 14.492 21.141 1.00 41.75 308 THR A CA 1
ATOM 2435 C C . THR A 1 308 ? -18.482 15.298 22.064 1.00 41.75 308 THR A C 1
ATOM 2437 O O . THR A 1 308 ? -18.169 14.834 23.157 1.00 41.75 308 THR A O 1
ATOM 2440 N N . THR A 1 309 ? -18.037 16.504 21.693 1.00 39.44 309 THR A N 1
ATOM 2441 C CA . THR A 1 309 ? -17.148 17.329 22.535 1.00 39.44 309 THR A CA 1
ATOM 2442 C C . THR A 1 309 ? -17.240 18.817 22.189 1.00 39.44 309 THR A C 1
ATOM 2444 O O . THR A 1 309 ? -17.179 19.218 21.018 1.00 39.44 309 THR A O 1
ATOM 2447 N N . THR A 1 310 ? -17.334 19.651 23.228 1.00 38.78 310 THR A N 1
ATOM 2448 C CA . THR A 1 310 ? -17.287 21.116 23.148 1.00 38.78 310 THR A CA 1
ATOM 2449 C C . THR A 1 310 ? -15.855 21.580 22.874 1.00 38.78 310 THR A C 1
ATOM 2451 O O . THR A 1 310 ? -15.032 21.616 23.786 1.00 38.78 310 THR A O 1
ATOM 2454 N N . LEU A 1 311 ? -15.546 21.973 21.634 1.00 39.28 311 LEU A N 1
ATOM 2455 C CA . LEU A 1 311 ? -14.296 22.668 21.320 1.00 39.28 311 LEU A CA 1
ATOM 2456 C C . LEU A 1 311 ? -14.496 24.180 21.489 1.00 39.28 311 LEU A C 1
ATOM 2458 O O . LEU A 1 311 ? -15.341 24.777 20.825 1.00 39.28 311 LEU A O 1
ATOM 2462 N N . ARG A 1 312 ? -13.716 24.827 22.363 1.00 36.91 312 ARG A N 1
ATOM 2463 C CA . ARG A 1 312 ? -13.616 26.295 22.378 1.00 36.91 312 ARG A CA 1
ATOM 2464 C C . ARG A 1 312 ? -12.466 26.712 21.466 1.00 36.91 312 ARG A C 1
ATOM 2466 O O . ARG A 1 312 ? -11.311 26.589 21.854 1.00 36.91 312 ARG A O 1
ATOM 2473 N N . ILE A 1 313 ? -12.779 27.209 20.273 1.00 39.84 313 ILE A N 1
ATOM 2474 C CA . ILE A 1 313 ? -11.795 27.854 19.395 1.00 39.84 313 ILE A CA 1
ATOM 2475 C C . ILE A 1 313 ? -11.897 29.370 19.627 1.00 39.84 313 ILE A C 1
ATOM 2477 O O . ILE A 1 313 ? -12.920 29.958 19.274 1.00 39.84 313 ILE A O 1
ATOM 2481 N N . PRO A 1 314 ? -10.896 30.031 20.235 1.00 34.19 314 PRO A N 1
ATOM 2482 C CA . PRO A 1 314 ? -10.862 31.485 20.280 1.00 34.19 314 PRO A CA 1
ATOM 2483 C C . PRO A 1 314 ? -10.490 32.015 18.890 1.00 34.19 314 PRO A C 1
ATOM 2485 O O . PRO A 1 314 ? -9.352 31.877 18.444 1.00 34.19 314 PRO A O 1
ATOM 2488 N N . LEU A 1 315 ? -11.449 32.627 18.196 1.00 37.69 315 LEU A N 1
ATOM 2489 C CA . LEU A 1 315 ? -11.164 33.412 16.996 1.00 37.69 315 LEU A CA 1
ATOM 2490 C C . LEU A 1 315 ? -10.344 34.643 17.411 1.00 37.69 315 LEU A C 1
ATOM 2492 O O . LEU A 1 315 ? -10.845 35.514 18.127 1.00 37.69 315 LEU A O 1
ATOM 2496 N N . ARG A 1 316 ? -9.080 34.722 16.973 1.00 35.50 316 ARG A N 1
ATOM 2497 C CA . ARG A 1 316 ? -8.345 35.993 16.976 1.00 35.50 316 ARG A CA 1
ATOM 2498 C C . ARG A 1 316 ? -9.049 36.919 15.988 1.00 35.50 316 ARG A C 1
ATOM 2500 O O . ARG A 1 316 ? -9.279 36.537 14.845 1.00 35.50 316 ARG A O 1
ATOM 2507 N N . ARG A 1 317 ? -9.419 38.117 16.448 1.00 32.62 317 ARG A N 1
ATOM 2508 C CA . ARG A 1 317 ? -9.916 39.185 15.576 1.00 32.62 317 ARG A CA 1
ATOM 2509 C C . ARG A 1 317 ? -8.856 39.456 14.507 1.00 32.62 317 ARG A C 1
ATOM 2511 O O . ARG A 1 317 ? -7.724 39.773 14.861 1.00 32.62 317 ARG A O 1
ATOM 2518 N N . CYS A 1 318 ? -9.228 39.364 13.233 1.00 32.44 318 CYS A N 1
ATOM 2519 C CA . CYS A 1 318 ? -8.566 40.158 12.206 1.00 32.44 318 CYS A CA 1
ATOM 2520 C C . CYS A 1 318 ? -8.816 41.619 12.582 1.00 32.44 318 CYS A C 1
ATOM 2522 O O . CYS A 1 318 ? -9.955 42.082 12.543 1.00 32.44 318 CYS A O 1
ATOM 2524 N N . VAL A 1 319 ? -7.773 42.296 13.051 1.00 34.03 319 VAL A N 1
ATOM 2525 C CA . VAL A 1 319 ? -7.746 43.754 13.076 1.00 34.03 319 VAL A CA 1
ATOM 2526 C C . VAL A 1 319 ? -7.312 44.150 11.675 1.00 34.03 319 VAL A C 1
ATOM 2528 O O . VAL A 1 319 ? -6.236 43.764 11.227 1.00 34.03 319 VAL A O 1
ATOM 2531 N N . SER A 1 320 ? -8.223 44.788 10.957 1.00 38.53 320 SER A N 1
ATOM 2532 C CA . SER A 1 320 ? -7.934 45.534 9.743 1.00 38.53 320 SER A CA 1
ATOM 2533 C C . SER A 1 320 ? -7.251 46.839 10.142 1.00 38.53 320 SER A C 1
ATOM 2535 O O . SER A 1 320 ? -7.898 47.643 10.813 1.00 38.53 320 SER A O 1
ATOM 2537 N N . ASP A 1 321 ? -6.002 47.007 9.719 1.00 36.75 321 ASP A N 1
ATOM 2538 C CA . ASP A 1 321 ? -5.393 48.301 9.396 1.00 36.75 321 ASP A CA 1
ATOM 2539 C C . ASP A 1 321 ? -5.012 48.266 7.909 1.00 36.75 321 ASP A C 1
ATOM 2541 O O . ASP A 1 321 ? -4.482 47.214 7.470 1.00 36.75 321 ASP A O 1
#

pLDDT: mean 81.75, std 19.21, range [25.64, 98.5]

Radius of gyration: 25.05 Å; chains: 1; bounding box: 62×72×60 Å

Secondary structure (DSSP, 8-state):
-EEEEEEEEPTT--EEEEEE-S-HHHHHTHHHHHHHHHHHH-GGGS-HHHHHHHHHH-----EEE--SSTT-HHHHHHHHHHTTT------EEE-------SSS--EEEE-TGGGS-BTTBSSPPPSEEEE-HHHHHHHHHHHHHHHHHHHHHTHHHHHHHHHHHHHHHHHHHHHTS-SEEEE-TTSS-HHHHHHHHHHHHHTT---EEESS-EEETTEEE-TT-EEEESSSTTHHHHHHHHSPP---TTSPPPPGGG---HHHHTT---EEE--GGGGGS-EEE--S---PPEEE--SSS--EEETTB------------

Sequence (321 aa):
MRVFSAPERSEEGKEQILVAVGDEALLAKLDRYKEITAKLADPRRITEADAQKLIGEGKAFYWASGSIHSPETGSTTIAKPTRRKMRPHLSTGRFYETFGNGGADTMERTVNQQAQRDWFRPNPPLARVKWSLRNNINMQQSGILLAMNFVANNKDRFLQNFYLKSKRAVAKARNEGPAAYVIPADQSRLVEAADMVNLLRLMGVEVHTANKEINIKDHKFPAGSYVVRMDQPYSRMADMMMDTQYYNVNDPRPYDDTGWTLGALRNVKTVRVTDMVVLEAPANLLASDVRVRGRLVSPIRPLVTSLTTTLRIPLRRCVSD